Protein AF-A0A0S9P0X3-F1 (afdb_monomer_lite)

Structure (mmCIF, N/CA/C/O backbone):
data_AF-A0A0S9P0X3-F1
#
_entry.id   AF-A0A0S9P0X3-F1
#
loop_
_atom_site.group_PDB
_atom_site.id
_atom_site.type_symbol
_atom_site.label_atom_id
_atom_site.label_alt_id
_atom_site.label_comp_id
_atom_site.label_asym_id
_atom_site.label_entity_id
_atom_site.label_seq_id
_atom_site.pdbx_PDB_ins_code
_atom_site.Cartn_x
_atom_site.Cartn_y
_atom_site.Cartn_z
_atom_site.occupancy
_atom_site.B_iso_or_equiv
_atom_site.auth_seq_id
_atom_site.auth_comp_id
_atom_site.auth_asym_id
_atom_site.auth_atom_id
_atom_site.pdbx_PDB_model_num
ATOM 1 N N . MET A 1 1 ? 12.420 4.482 -17.759 1.00 27.73 1 MET A N 1
ATOM 2 C CA . MET A 1 1 ? 13.254 3.394 -17.208 1.00 27.73 1 MET A CA 1
ATOM 3 C C . MET A 1 1 ? 13.693 3.819 -15.823 1.00 27.73 1 MET A C 1
ATOM 5 O O . MET A 1 1 ? 14.216 4.924 -15.736 1.00 27.73 1 MET A O 1
ATOM 9 N N . PRO A 1 2 ? 13.460 3.032 -14.762 1.00 30.58 2 PRO A N 1
ATOM 10 C CA . PRO A 1 2 ? 14.015 3.372 -13.462 1.00 30.58 2 PRO A CA 1
ATOM 11 C C . PRO A 1 2 ? 15.541 3.268 -13.559 1.00 30.58 2 PRO A C 1
ATOM 13 O O . PRO A 1 2 ? 16.077 2.265 -14.031 1.00 30.58 2 PRO A O 1
ATOM 16 N N . VAL A 1 3 ? 16.227 4.354 -13.213 1.00 34.03 3 VAL A N 1
ATOM 17 C CA . VAL A 1 3 ? 17.690 4.429 -13.183 1.00 34.03 3 VAL A CA 1
ATOM 18 C C . VAL A 1 3 ? 18.168 3.658 -11.949 1.00 34.03 3 VAL A C 1
ATOM 20 O O . VAL A 1 3 ? 17.655 3.884 -10.855 1.00 34.03 3 VAL A O 1
ATOM 23 N N . ALA A 1 4 ? 19.112 2.729 -12.122 1.00 32.16 4 ALA A N 1
ATOM 24 C CA . ALA A 1 4 ? 19.699 1.971 -11.016 1.00 32.16 4 ALA A CA 1
ATOM 25 C C . ALA A 1 4 ? 20.437 2.909 -10.029 1.00 32.16 4 ALA A C 1
ATOM 27 O O . ALA A 1 4 ? 21.119 3.834 -10.482 1.00 32.16 4 ALA A O 1
ATOM 28 N N . PRO A 1 5 ? 20.320 2.711 -8.703 1.00 43.81 5 PRO A N 1
ATOM 29 C CA . PRO A 1 5 ? 20.945 3.594 -7.720 1.00 43.81 5 PRO A CA 1
ATOM 30 C C . PRO A 1 5 ? 22.445 3.302 -7.535 1.00 43.81 5 PRO A C 1
ATOM 32 O O . PRO A 1 5 ? 22.882 2.156 -7.605 1.00 43.81 5 PRO A O 1
ATOM 35 N N . ARG A 1 6 ? 23.211 4.377 -7.295 1.00 45.84 6 ARG A N 1
ATOM 36 C CA . ARG A 1 6 ? 24.623 4.381 -6.870 1.00 45.84 6 ARG A CA 1
ATOM 37 C C . ARG A 1 6 ? 24.786 3.690 -5.505 1.00 45.84 6 ARG A C 1
ATOM 39 O O . ARG A 1 6 ? 23.918 3.846 -4.653 1.00 45.84 6 ARG A O 1
ATOM 46 N N . ASP A 1 7 ? 25.918 3.013 -5.304 1.00 43.22 7 ASP A N 1
ATOM 47 C CA . ASP A 1 7 ? 26.329 2.241 -4.109 1.00 43.22 7 ASP A CA 1
ATOM 48 C C . ASP A 1 7 ? 26.587 3.058 -2.817 1.00 43.22 7 ASP A C 1
ATOM 50 O O . ASP A 1 7 ? 27.299 2.601 -1.924 1.00 43.22 7 ASP A O 1
ATOM 54 N N . ASP A 1 8 ? 26.001 4.245 -2.660 1.00 54.38 8 ASP A N 1
ATOM 55 C CA . ASP A 1 8 ? 26.167 5.050 -1.447 1.00 54.38 8 ASP A CA 1
ATOM 56 C C . ASP A 1 8 ? 24.889 4.978 -0.605 1.00 54.38 8 ASP A C 1
ATOM 58 O O . ASP A 1 8 ? 23.866 5.575 -0.937 1.00 54.38 8 ASP A O 1
ATOM 62 N N . PHE A 1 9 ? 24.946 4.216 0.490 1.00 63.28 9 PHE A N 1
ATOM 6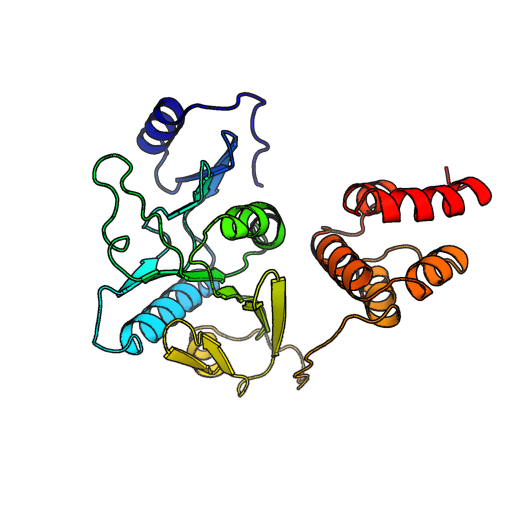3 C CA . PHE A 1 9 ? 23.939 4.254 1.548 1.00 63.28 9 PHE A CA 1
ATOM 64 C C . PHE A 1 9 ? 23.917 5.655 2.163 1.00 63.28 9 PHE A C 1
ATOM 66 O O . PHE A 1 9 ? 24.880 6.058 2.818 1.00 63.28 9 PHE A O 1
ATOM 73 N N . ILE A 1 10 ? 22.828 6.394 1.966 1.00 77.06 10 ILE A N 1
ATOM 74 C CA . ILE A 1 10 ? 22.734 7.773 2.445 1.00 77.06 10 ILE A CA 1
ATOM 75 C C . ILE A 1 10 ? 22.094 7.867 3.832 1.00 77.06 10 ILE A C 1
ATOM 77 O O . ILE A 1 10 ? 21.195 7.106 4.193 1.00 77.06 10 ILE A O 1
ATOM 81 N N . GLY A 1 11 ? 22.542 8.844 4.620 1.00 81.69 11 GLY A N 1
ATOM 82 C CA . GLY A 1 11 ? 21.919 9.185 5.901 1.00 81.69 11 GLY A CA 1
ATOM 83 C C . GLY A 1 11 ? 20.660 10.048 5.741 1.00 81.69 11 GLY A C 1
ATOM 84 O O . GLY A 1 11 ? 20.436 10.671 4.703 1.00 81.69 11 GLY A O 1
ATOM 85 N N . SER A 1 12 ? 19.860 10.158 6.807 1.00 81.31 12 SER A N 1
ATOM 86 C CA . SER A 1 12 ? 18.618 10.955 6.841 1.00 81.31 12 SER A CA 1
ATOM 87 C C . SER A 1 12 ? 18.788 12.405 6.367 1.00 81.31 12 SER A C 1
ATOM 89 O O . SER A 1 12 ? 17.960 12.900 5.605 1.00 81.31 12 SER A O 1
ATOM 91 N N . ASP A 1 13 ? 19.873 13.070 6.770 1.00 85.38 13 ASP A N 1
ATOM 92 C CA . ASP A 1 13 ? 20.142 14.472 6.417 1.00 85.38 13 ASP A CA 1
ATOM 93 C C . ASP A 1 13 ? 20.510 14.649 4.942 1.00 85.38 13 ASP A C 1
ATOM 95 O O . ASP A 1 13 ? 20.293 15.704 4.346 1.00 85.38 13 ASP A O 1
ATOM 99 N N . GLU A 1 14 ? 21.128 13.634 4.346 1.00 87.69 14 GLU A N 1
ATOM 100 C CA . GLU A 1 14 ? 21.422 13.625 2.918 1.00 87.69 14 GLU A CA 1
ATOM 101 C C . GLU A 1 14 ? 20.158 13.337 2.111 1.00 87.69 14 GLU A C 1
ATOM 103 O O . GLU A 1 14 ? 19.889 14.038 1.138 1.00 87.69 14 GLU A O 1
ATOM 108 N N . TYR A 1 15 ? 19.319 12.405 2.569 1.00 87.75 15 TYR A N 1
ATOM 109 C CA . TYR A 1 15 ? 18.014 12.155 1.960 1.00 87.75 15 TYR A CA 1
ATOM 110 C C . TYR A 1 15 ? 17.127 13.407 1.967 1.00 87.75 15 TYR A C 1
ATOM 112 O O . TYR A 1 15 ? 16.520 13.739 0.947 1.00 87.75 15 TYR A O 1
ATOM 120 N N . ALA A 1 16 ? 17.088 14.142 3.084 1.00 86.38 16 ALA A N 1
ATOM 121 C CA . ALA A 1 16 ? 16.352 15.400 3.184 1.00 86.38 16 ALA A CA 1
ATOM 122 C C . ALA A 1 16 ? 16.850 16.434 2.160 1.00 86.38 16 ALA A C 1
ATOM 124 O O . ALA A 1 16 ? 16.044 16.999 1.423 1.00 86.38 16 ALA A O 1
ATOM 125 N N . ARG A 1 17 ? 18.175 16.598 2.031 1.00 89.19 17 ARG A N 1
ATOM 126 C CA . ARG A 1 17 ? 18.784 17.480 1.021 1.00 89.19 17 ARG A CA 1
ATOM 127 C C . ARG A 1 17 ? 18.445 17.062 -0.409 1.00 89.19 17 ARG A C 1
ATOM 129 O O . ARG A 1 17 ? 18.181 17.919 -1.246 1.00 89.19 17 ARG A O 1
ATOM 136 N N . LEU A 1 18 ? 18.424 15.761 -0.701 1.00 90.50 18 LEU A N 1
ATOM 137 C CA . LEU A 1 18 ? 18.023 15.261 -2.019 1.00 90.50 18 LEU A CA 1
ATOM 138 C C . LEU A 1 18 ? 16.539 15.508 -2.307 1.00 90.50 18 LEU A C 1
ATOM 140 O O . LEU A 1 18 ? 16.200 15.793 -3.451 1.00 90.50 18 LEU A O 1
ATOM 144 N N . CYS A 1 19 ? 15.670 15.423 -1.296 1.00 87.44 19 CYS A N 1
ATOM 145 C CA . CYS A 1 19 ? 14.253 15.763 -1.437 1.00 87.44 19 CYS A CA 1
ATOM 146 C C . CYS A 1 19 ? 14.056 17.257 -1.730 1.00 87.44 19 CYS A C 1
ATOM 148 O O . CYS A 1 19 ? 13.247 17.603 -2.581 1.00 87.44 19 CYS A O 1
ATOM 150 N N . GLU A 1 20 ? 14.793 18.137 -1.046 1.00 87.62 20 GLU A N 1
ATOM 151 C CA . GLU A 1 20 ? 14.744 19.589 -1.285 1.00 87.62 20 GLU A CA 1
ATOM 152 C C . GLU A 1 20 ? 15.272 19.976 -2.673 1.00 87.62 20 GLU A C 1
ATOM 154 O O . GLU A 1 20 ? 14.805 20.947 -3.264 1.00 87.62 20 GLU A O 1
ATOM 159 N N . ALA A 1 21 ? 16.234 19.212 -3.193 1.00 90.69 21 ALA A N 1
ATOM 160 C CA . ALA A 1 21 ? 16.833 19.421 -4.507 1.00 90.69 21 ALA A CA 1
ATOM 161 C C . ALA A 1 21 ? 16.112 18.682 -5.651 1.00 90.69 21 ALA A C 1
ATOM 163 O O . ALA A 1 21 ? 16.585 18.741 -6.785 1.00 90.69 21 ALA A O 1
ATOM 164 N N . ALA A 1 22 ? 15.029 17.952 -5.367 1.00 87.50 22 ALA A N 1
ATOM 165 C CA . ALA A 1 22 ? 14.287 17.200 -6.373 1.00 87.50 22 ALA A CA 1
ATOM 166 C C . ALA A 1 22 ? 13.671 18.142 -7.418 1.00 87.50 22 ALA A C 1
ATOM 168 O O . ALA A 1 22 ? 13.139 19.202 -7.076 1.00 87.50 22 ALA A O 1
ATOM 169 N N . GLU A 1 23 ? 13.748 17.761 -8.693 1.00 87.81 23 GLU A N 1
ATOM 170 C CA . GLU A 1 23 ? 13.184 18.571 -9.772 1.00 87.81 23 GLU A CA 1
ATOM 171 C C . GLU A 1 23 ? 11.647 18.508 -9.779 1.00 87.81 23 GLU A C 1
ATOM 173 O O . GLU A 1 23 ? 11.020 17.637 -9.168 1.00 87.81 23 GLU A O 1
ATOM 178 N N . GLU A 1 24 ? 11.005 19.449 -10.475 1.00 81.19 24 GLU A N 1
ATOM 179 C CA . GLU A 1 24 ? 9.549 19.438 -10.612 1.00 81.19 24 GLU A CA 1
ATOM 180 C C . GLU A 1 24 ? 9.085 18.144 -11.296 1.00 81.19 24 GLU A C 1
ATOM 182 O O . GLU A 1 24 ? 9.546 17.783 -12.378 1.00 81.19 24 GLU A O 1
ATOM 187 N N . GLY A 1 25 ? 8.155 17.440 -10.650 1.00 80.25 25 GLY A N 1
ATOM 188 C CA . GLY A 1 25 ? 7.695 16.138 -11.121 1.00 80.25 25 GLY A CA 1
ATOM 189 C C . GLY A 1 25 ? 8.577 14.967 -10.687 1.00 80.25 25 GLY A C 1
ATOM 190 O O . GLY A 1 25 ? 8.285 13.844 -11.083 1.00 80.25 25 GLY A O 1
ATOM 191 N N . GLU A 1 26 ? 9.598 15.174 -9.854 1.00 84.56 26 GLU A N 1
ATOM 192 C CA . GLU A 1 26 ? 10.311 14.089 -9.181 1.00 84.56 26 GLU A CA 1
ATOM 193 C C . GLU A 1 26 ? 9.776 13.847 -7.768 1.00 84.56 26 GLU A C 1
ATOM 195 O O . GLU A 1 26 ? 9.370 14.755 -7.039 1.00 84.56 26 GLU A O 1
ATOM 200 N N . ARG A 1 27 ? 9.824 12.583 -7.354 1.00 86.06 27 ARG A N 1
ATOM 201 C CA . ARG A 1 27 ? 9.621 12.161 -5.974 1.00 86.06 27 ARG A CA 1
ATOM 202 C C . ARG A 1 27 ? 10.645 11.099 -5.621 1.00 86.06 27 ARG A C 1
ATOM 204 O O . ARG A 1 27 ? 10.978 10.241 -6.434 1.00 86.06 27 ARG A O 1
ATOM 211 N N . LEU A 1 28 ? 11.174 11.192 -4.409 1.00 90.25 28 LEU A N 1
ATOM 212 C CA . LEU A 1 28 ? 12.200 10.290 -3.912 1.00 90.25 28 LEU A CA 1
ATOM 213 C C . LEU A 1 28 ? 11.597 9.432 -2.809 1.00 90.25 28 LEU A C 1
ATOM 215 O O . LEU A 1 28 ? 10.975 9.963 -1.895 1.00 90.25 28 LEU A O 1
ATOM 219 N N . GLU A 1 29 ? 11.799 8.127 -2.899 1.00 91.06 29 GLU A N 1
ATOM 220 C CA . GLU A 1 29 ? 11.637 7.197 -1.784 1.00 91.06 29 GLU A CA 1
ATOM 221 C C . GLU A 1 29 ? 13.013 6.735 -1.308 1.00 91.06 29 GLU A C 1
ATOM 223 O O . GLU A 1 29 ? 14.004 6.846 -2.032 1.00 91.06 29 GLU A O 1
ATOM 228 N N . ASP A 1 30 ? 13.080 6.219 -0.087 1.00 90.25 30 ASP A N 1
ATOM 229 C CA . ASP A 1 30 ? 14.306 5.712 0.521 1.00 90.25 30 ASP A CA 1
ATOM 230 C C . ASP A 1 30 ? 14.029 4.369 1.187 1.00 90.25 30 ASP A C 1
ATOM 232 O O . ASP A 1 30 ? 13.161 4.260 2.051 1.00 90.25 30 ASP A O 1
ATOM 236 N N . ILE A 1 31 ? 14.771 3.339 0.792 1.00 85.88 31 ILE A N 1
ATOM 237 C CA . ILE A 1 31 ? 14.748 2.045 1.465 1.00 85.88 31 ILE A CA 1
ATOM 238 C C . ILE A 1 31 ? 16.120 1.792 2.052 1.00 85.88 31 ILE A C 1
ATOM 240 O O . ILE A 1 31 ? 17.044 1.403 1.338 1.00 85.88 31 ILE A O 1
ATOM 244 N N . ASP A 1 32 ? 16.203 1.963 3.368 1.00 83.00 32 ASP A N 1
ATOM 245 C CA . ASP A 1 32 ? 17.390 1.699 4.177 1.00 83.00 32 ASP A CA 1
ATOM 246 C C . ASP A 1 32 ? 18.657 2.349 3.619 1.00 83.00 32 ASP A C 1
ATOM 248 O O . ASP A 1 32 ? 19.697 1.708 3.556 1.00 83.00 32 ASP A O 1
ATOM 252 N N . GLY A 1 33 ? 18.570 3.613 3.201 1.00 82.50 33 GLY A N 1
ATOM 253 C CA . GLY A 1 33 ? 19.679 4.392 2.654 1.00 82.50 33 GLY A CA 1
ATOM 254 C C . GLY A 1 33 ? 19.808 4.309 1.134 1.00 82.50 33 GLY A C 1
ATOM 255 O O . GLY A 1 33 ? 20.663 4.989 0.569 1.00 82.50 33 GLY A O 1
ATOM 256 N N . GLN A 1 34 ? 18.977 3.519 0.448 1.00 84.25 34 GLN A N 1
ATOM 257 C CA . GLN A 1 34 ? 18.942 3.484 -1.010 1.00 84.25 34 GLN A CA 1
ATOM 258 C C . GLN A 1 34 ? 17.800 4.344 -1.554 1.00 84.25 34 GLN A C 1
ATOM 260 O O . GLN A 1 34 ? 16.624 3.997 -1.425 1.00 84.25 34 GLN A O 1
ATOM 265 N N . VAL A 1 35 ? 18.162 5.426 -2.245 1.00 88.00 35 VAL A N 1
ATOM 266 C CA . VAL A 1 35 ? 17.196 6.339 -2.866 1.00 88.00 35 VAL A CA 1
ATOM 267 C C . VAL A 1 35 ? 16.651 5.783 -4.168 1.00 88.00 35 VAL A C 1
ATOM 269 O O . VAL A 1 35 ? 17.402 5.417 -5.074 1.00 88.00 35 VAL A O 1
ATOM 272 N N . ILE A 1 36 ? 15.332 5.821 -4.294 1.00 84.38 36 ILE A N 1
ATOM 273 C CA . ILE A 1 36 ? 14.601 5.476 -5.504 1.00 84.38 36 ILE A CA 1
ATOM 274 C C . ILE A 1 36 ? 13.938 6.743 -6.024 1.00 84.38 36 ILE A C 1
ATOM 276 O O . ILE A 1 36 ? 13.092 7.340 -5.364 1.00 84.38 36 ILE A O 1
ATOM 280 N N . ARG A 1 37 ? 14.345 7.164 -7.223 1.00 84.81 37 ARG A N 1
ATOM 281 C CA . ARG A 1 37 ? 13.747 8.305 -7.921 1.00 84.81 37 ARG A CA 1
ATOM 282 C C . ARG A 1 37 ? 12.568 7.835 -8.753 1.00 84.81 37 ARG A C 1
ATOM 284 O O . ARG A 1 37 ? 12.697 6.921 -9.568 1.00 84.81 37 ARG A O 1
ATOM 291 N N . MET A 1 38 ? 11.436 8.486 -8.554 1.00 77.81 38 MET A N 1
ATOM 292 C CA . MET A 1 38 ? 10.182 8.220 -9.236 1.00 77.81 38 MET A CA 1
ATOM 293 C C . MET A 1 38 ? 9.707 9.501 -9.913 1.00 77.81 38 MET A C 1
ATOM 295 O O . MET A 1 38 ? 9.877 10.597 -9.380 1.00 77.81 38 MET A O 1
ATOM 299 N N . MET A 1 39 ? 9.089 9.356 -11.081 1.00 73.69 39 MET A N 1
ATOM 300 C CA . MET A 1 39 ? 8.398 10.468 -11.724 1.00 73.69 39 MET A CA 1
ATOM 301 C C . MET A 1 39 ? 6.969 10.540 -11.192 1.00 73.69 39 MET A C 1
ATOM 303 O O . MET A 1 39 ? 6.260 9.534 -11.142 1.00 73.69 39 MET A O 1
ATOM 307 N N . VAL A 1 40 ? 6.545 11.738 -10.818 1.00 69.44 40 VAL A N 1
ATOM 308 C CA . VAL A 1 40 ? 5.162 12.080 -10.504 1.00 69.44 40 VAL A CA 1
ATOM 309 C C . VAL A 1 40 ? 4.388 12.193 -11.818 1.00 69.44 40 VAL A C 1
ATOM 311 O O . VAL A 1 40 ? 4.916 12.664 -12.824 1.00 69.44 40 VAL A O 1
ATOM 314 N N . GLY A 1 41 ? 3.125 11.772 -11.820 1.00 60.31 41 GLY A N 1
ATOM 315 C CA . GLY A 1 41 ? 2.291 11.784 -13.022 1.00 60.31 41 GLY A CA 1
ATOM 316 C C . GLY A 1 41 ? 2.069 10.383 -13.579 1.00 60.31 41 GLY A C 1
ATOM 317 O O . GLY A 1 41 ? 2.414 10.099 -14.725 1.00 60.31 41 GLY A O 1
ATOM 318 N N . GLY A 1 42 ? 1.472 9.515 -12.756 1.00 65.94 42 GLY A N 1
ATOM 319 C CA . GLY A 1 42 ? 1.006 8.200 -13.182 1.00 65.94 42 GLY A CA 1
ATOM 320 C C . GLY A 1 42 ? -0.042 8.286 -14.299 1.00 65.94 42 GLY A C 1
ATOM 321 O O . GLY A 1 42 ? -0.448 9.363 -14.747 1.00 65.94 42 GLY A O 1
ATOM 322 N N . SER A 1 43 ? -0.511 7.131 -14.767 1.00 70.31 43 SER A N 1
ATOM 323 C CA . SER A 1 43 ? -1.551 7.097 -15.798 1.00 70.31 43 SER A CA 1
ATOM 324 C C . SER A 1 43 ? -2.840 7.796 -15.317 1.00 70.31 43 SER A C 1
ATOM 326 O O . SER A 1 43 ? -3.096 7.942 -14.119 1.00 70.31 43 SER A O 1
ATOM 328 N N . THR A 1 44 ? -3.718 8.191 -16.244 1.00 70.25 44 THR A N 1
ATOM 329 C CA . THR A 1 44 ? -5.056 8.686 -15.876 1.00 70.25 44 THR A CA 1
ATOM 330 C C . THR A 1 44 ? -5.835 7.660 -15.049 1.00 70.25 44 THR A C 1
ATOM 332 O O . THR A 1 44 ? -6.568 8.049 -14.142 1.00 70.25 44 THR A O 1
ATOM 335 N N . ALA A 1 45 ? -5.658 6.364 -15.332 1.00 74.31 45 ALA A N 1
ATOM 336 C CA . ALA A 1 45 ? -6.311 5.297 -14.587 1.00 74.31 45 ALA A CA 1
ATOM 337 C C . ALA A 1 45 ? -5.783 5.203 -13.149 1.00 74.31 45 ALA A C 1
ATOM 339 O O . ALA A 1 45 ? -6.580 5.111 -12.218 1.00 74.31 45 ALA A O 1
ATOM 340 N N . HIS A 1 46 ? -4.464 5.330 -12.970 1.00 83.88 46 HIS A N 1
ATOM 341 C CA . HIS A 1 46 ? -3.806 5.386 -11.664 1.00 83.88 46 HIS A CA 1
ATOM 342 C C . HIS A 1 46 ? -4.395 6.504 -10.806 1.00 83.88 46 HIS A C 1
ATOM 344 O O . HIS A 1 46 ? -4.978 6.246 -9.760 1.00 83.88 46 HIS A O 1
ATOM 350 N N . HIS A 1 47 ? -4.357 7.745 -11.302 1.00 80.88 47 HIS A N 1
ATOM 351 C CA . HIS A 1 47 ? -4.882 8.894 -10.560 1.00 80.88 47 HIS A CA 1
ATOM 352 C C . HIS A 1 47 ? -6.379 8.769 -10.246 1.00 80.88 47 HIS A C 1
ATOM 354 O O . HIS A 1 47 ? -6.828 9.153 -9.164 1.00 80.88 47 HIS A O 1
ATOM 360 N N . ALA A 1 48 ? -7.173 8.257 -11.190 1.00 82.12 48 ALA A N 1
ATOM 361 C CA . ALA A 1 48 ? -8.606 8.086 -10.994 1.00 82.12 48 ALA A CA 1
ATOM 362 C C . ALA A 1 48 ? -8.917 7.039 -9.915 1.00 82.12 48 ALA A C 1
ATOM 364 O O . ALA A 1 48 ? -9.775 7.302 -9.068 1.00 82.12 48 ALA A O 1
ATOM 365 N N . LEU A 1 49 ? -8.208 5.904 -9.917 1.00 90.06 49 LEU A N 1
ATOM 366 C CA . LEU A 1 49 ? -8.337 4.856 -8.904 1.00 90.06 49 LEU A CA 1
ATOM 367 C C . LEU A 1 49 ? -7.857 5.331 -7.533 1.00 90.06 49 LEU A C 1
ATOM 369 O O . LEU A 1 49 ? -8.637 5.256 -6.587 1.00 90.06 49 LEU A O 1
ATOM 373 N N . THR A 1 50 ? -6.645 5.880 -7.427 1.00 93.06 50 THR A N 1
ATOM 374 C CA . THR A 1 50 ? -6.077 6.380 -6.162 1.00 93.06 50 THR A CA 1
ATOM 375 C C . THR A 1 50 ? -7.007 7.393 -5.502 1.00 93.06 50 THR A C 1
ATOM 377 O O . THR A 1 50 ? -7.407 7.226 -4.350 1.00 93.06 50 THR A O 1
ATOM 380 N N . ARG A 1 51 ? -7.473 8.394 -6.264 1.00 90.50 51 ARG A N 1
ATOM 381 C CA . ARG A 1 51 ? -8.440 9.387 -5.770 1.00 90.50 51 ARG A CA 1
ATOM 382 C C . ARG A 1 51 ? -9.750 8.742 -5.320 1.00 90.50 51 ARG A C 1
ATOM 384 O O . ARG A 1 51 ? -10.339 9.160 -4.327 1.00 90.50 51 ARG A O 1
ATOM 391 N N . ARG A 1 52 ? -10.262 7.775 -6.084 1.00 94.56 52 ARG A N 1
ATOM 392 C CA . ARG A 1 52 ? -11.538 7.129 -5.767 1.00 94.56 52 ARG A CA 1
ATOM 393 C C . ARG A 1 52 ? -11.432 6.274 -4.507 1.00 94.56 52 ARG A C 1
ATOM 395 O O . ARG A 1 52 ? -12.359 6.313 -3.703 1.00 94.56 52 ARG A O 1
ATOM 402 N N . LEU A 1 53 ? -10.332 5.546 -4.338 1.00 96.50 53 LEU A N 1
ATOM 403 C CA . LEU A 1 53 ? -10.037 4.752 -3.148 1.00 96.50 53 LEU A CA 1
ATOM 404 C C . LEU A 1 53 ? -9.931 5.641 -1.908 1.00 96.50 53 LEU A C 1
ATOM 406 O O . LEU A 1 53 ? -10.646 5.387 -0.944 1.00 96.50 53 LEU A O 1
ATOM 410 N N . ASP A 1 54 ? -9.126 6.708 -1.963 1.00 95.75 54 ASP A N 1
ATOM 411 C CA . ASP A 1 54 ? -8.982 7.665 -0.857 1.00 95.75 54 ASP A CA 1
ATOM 412 C C . ASP A 1 54 ? -10.336 8.244 -0.433 1.00 95.75 54 ASP A C 1
ATOM 414 O O . ASP A 1 54 ? -10.720 8.121 0.725 1.00 95.75 54 ASP A O 1
ATOM 418 N N . ASN A 1 55 ? -11.120 8.765 -1.384 1.00 94.50 55 ASN A N 1
ATOM 419 C CA . ASN A 1 55 ? -12.435 9.335 -1.084 1.00 94.50 55 ASN A CA 1
ATOM 420 C C . ASN A 1 55 ? -13.381 8.312 -0.435 1.00 94.50 55 ASN A C 1
ATOM 422 O O . ASN A 1 55 ? -14.020 8.612 0.567 1.00 94.50 55 ASN A O 1
ATOM 426 N N . LEU A 1 56 ? -13.477 7.098 -0.992 1.00 95.88 56 LEU A N 1
ATOM 427 C CA . LEU A 1 56 ? -14.360 6.062 -0.447 1.00 95.88 56 LEU A CA 1
ATOM 428 C C . LEU A 1 56 ? -13.942 5.626 0.958 1.00 95.88 56 LEU A C 1
ATOM 430 O O . LEU A 1 56 ? -14.807 5.328 1.780 1.00 95.88 56 LEU A O 1
ATOM 434 N N . ILE A 1 57 ? -12.637 5.561 1.222 1.00 95.38 57 ILE A N 1
ATOM 435 C CA . ILE A 1 57 ? -12.105 5.244 2.545 1.00 95.38 57 ILE A CA 1
ATOM 436 C C . ILE A 1 57 ? -12.423 6.391 3.502 1.00 95.38 57 ILE A C 1
ATOM 438 O O . ILE A 1 57 ? -13.062 6.144 4.522 1.00 95.38 57 ILE A O 1
ATOM 442 N N . ALA A 1 58 ? -12.058 7.627 3.155 1.00 92.38 58 ALA A N 1
ATOM 443 C CA . ALA A 1 58 ? -12.304 8.819 3.961 1.00 92.38 58 ALA A CA 1
ATOM 444 C C . ALA A 1 58 ? -13.786 8.966 4.344 1.00 92.38 58 ALA A C 1
ATOM 446 O O . ALA A 1 58 ? -14.097 9.173 5.515 1.00 92.38 58 ALA A O 1
ATOM 447 N N . ASP A 1 59 ? -14.698 8.763 3.387 1.00 92.69 59 ASP A N 1
ATOM 448 C CA . ASP A 1 59 ? -16.150 8.845 3.595 1.00 92.69 59 ASP A CA 1
ATOM 449 C C . ASP A 1 59 ? -16.691 7.759 4.546 1.00 92.69 59 ASP A C 1
ATOM 451 O O . ASP A 1 59 ? -17.750 7.930 5.153 1.00 92.69 59 ASP A O 1
ATOM 455 N N . ARG A 1 60 ? -16.003 6.613 4.654 1.00 93.56 60 ARG A N 1
ATOM 456 C CA . ARG A 1 60 ? -16.450 5.436 5.425 1.00 93.56 60 ARG A CA 1
ATOM 457 C C . ARG A 1 60 ? -15.731 5.269 6.754 1.00 93.56 60 ARG A C 1
ATOM 459 O O . ARG A 1 60 ? -16.161 4.441 7.559 1.00 93.56 60 ARG A O 1
ATOM 466 N N . LEU A 1 61 ? -14.658 6.019 6.999 1.00 90.00 61 LEU A N 1
ATOM 467 C CA . LEU A 1 61 ? -13.985 6.010 8.289 1.00 90.00 61 LEU A CA 1
ATOM 468 C C . LEU A 1 61 ? -14.978 6.438 9.372 1.00 90.00 61 LEU A C 1
ATOM 470 O O . LEU A 1 61 ? -15.488 7.557 9.381 1.00 90.00 61 LEU A O 1
ATOM 474 N N . ALA A 1 62 ? -15.283 5.504 10.276 1.00 72.62 62 ALA A N 1
ATOM 475 C CA . ALA A 1 62 ? -16.261 5.746 11.324 1.00 72.62 62 ALA A CA 1
ATOM 476 C C . ALA A 1 62 ? -15.848 6.957 12.184 1.00 72.62 62 ALA A C 1
ATOM 478 O O . ALA A 1 62 ? -14.673 7.068 12.551 1.00 72.62 62 ALA A O 1
ATOM 479 N N . PRO A 1 63 ? -16.797 7.828 12.567 1.00 61.47 63 PRO A N 1
ATOM 480 C CA . PRO A 1 63 ? -16.517 8.913 13.495 1.00 61.47 63 PRO A CA 1
ATOM 481 C C . PRO A 1 63 ? -16.155 8.334 14.872 1.00 61.47 63 PRO A C 1
ATOM 483 O O . PRO A 1 63 ? -16.996 7.736 15.541 1.00 61.47 63 PRO A O 1
ATOM 486 N N . GLY A 1 64 ? -14.898 8.497 15.295 1.00 58.12 64 GLY A N 1
ATOM 487 C CA . GLY A 1 64 ? -14.428 8.076 16.619 1.00 58.12 64 GLY A CA 1
ATOM 488 C C . GLY A 1 64 ? -12.954 7.661 16.650 1.00 58.12 64 GLY A C 1
ATOM 489 O O . GLY A 1 64 ? -12.598 6.587 16.170 1.00 58.12 64 GLY A O 1
ATOM 490 N N . GLY A 1 65 ? -12.123 8.496 17.284 1.00 64.88 65 GLY A N 1
ATOM 491 C CA . GLY A 1 65 ? -10.666 8.340 17.384 1.00 64.88 65 GLY A CA 1
ATOM 492 C C . GLY A 1 65 ? -9.914 8.998 16.216 1.00 64.88 65 GLY A C 1
ATOM 493 O O . GLY A 1 65 ? -10.490 9.145 15.138 1.00 64.88 65 GLY A O 1
ATOM 494 N N . PRO A 1 66 ? -8.652 9.427 16.408 1.00 75.56 66 PRO A N 1
ATOM 495 C CA . PRO A 1 66 ? -7.856 10.007 15.330 1.00 75.56 66 PRO A CA 1
ATOM 496 C C . PRO A 1 66 ? -7.609 8.938 14.262 1.00 75.56 66 PRO A C 1
ATOM 498 O O . PRO A 1 66 ? -6.929 7.940 14.496 1.00 75.56 66 PRO A O 1
ATOM 501 N N . ARG A 1 67 ? -8.220 9.124 13.095 1.00 86.25 67 ARG A N 1
ATOM 502 C CA . ARG A 1 67 ? -7.990 8.331 11.890 1.00 86.25 67 ARG A CA 1
ATOM 503 C C . ARG A 1 67 ? -7.961 9.288 10.718 1.00 86.25 67 ARG A C 1
ATOM 505 O O . ARG A 1 67 ? -8.844 10.138 10.614 1.00 86.25 67 ARG A O 1
ATOM 512 N N . ALA A 1 68 ? -6.981 9.136 9.846 1.00 88.12 68 ALA A N 1
ATOM 513 C CA . ALA A 1 68 ? -6.914 9.914 8.622 1.00 88.12 68 ALA A CA 1
ATOM 514 C C . ALA A 1 68 ? -6.441 9.021 7.484 1.00 88.12 68 ALA A C 1
ATOM 516 O O . ALA A 1 68 ? -5.521 8.216 7.661 1.00 88.12 68 ALA A O 1
ATOM 517 N N . SER A 1 69 ? -7.086 9.167 6.328 1.00 90.75 69 SER A N 1
ATOM 518 C CA . SER A 1 69 ? -6.509 8.708 5.078 1.00 90.75 69 SER A CA 1
ATOM 519 C C . SER A 1 69 ? -5.554 9.771 4.550 1.00 90.75 69 SER A C 1
ATOM 521 O O . SER A 1 69 ? -5.760 10.978 4.699 1.00 90.75 69 SER A O 1
ATOM 523 N N . PHE A 1 70 ? -4.485 9.293 3.945 1.00 91.12 70 PHE A N 1
ATOM 524 C CA . PHE A 1 70 ? -3.479 10.090 3.288 1.00 91.12 70 PHE A CA 1
ATOM 525 C C . PHE A 1 70 ? -3.255 9.534 1.889 1.00 91.12 70 PHE A C 1
ATOM 527 O O . PHE A 1 70 ? -3.465 8.349 1.627 1.00 91.12 70 PHE A O 1
ATOM 534 N N . ARG A 1 71 ? -2.800 10.415 1.008 1.00 90.00 71 ARG A N 1
ATOM 535 C CA . ARG A 1 71 ? -2.476 10.121 -0.386 1.00 90.00 71 ARG A CA 1
ATOM 536 C C . ARG A 1 71 ? -0.988 10.259 -0.650 1.00 90.00 71 ARG A C 1
ATOM 538 O O . ARG A 1 71 ? -0.248 10.698 0.232 1.00 90.00 71 ARG A O 1
ATOM 545 N N . GLU A 1 72 ? -0.593 10.009 -1.893 1.00 80.50 72 GLU A N 1
ATOM 546 C CA . GLU A 1 72 ? 0.775 10.028 -2.418 1.00 80.50 72 GLU A CA 1
ATOM 547 C C . GLU A 1 72 ? 1.563 11.332 -2.165 1.00 80.50 72 GLU A C 1
ATOM 549 O O . GLU A 1 72 ? 2.741 11.426 -2.494 1.00 80.50 72 GLU A O 1
ATOM 554 N N . THR A 1 73 ? 0.949 12.367 -1.585 1.00 84.94 73 THR A N 1
ATOM 555 C CA . THR A 1 73 ? 1.609 13.597 -1.123 1.00 84.94 73 THR A CA 1
ATOM 556 C C . THR A 1 73 ? 2.161 13.529 0.299 1.00 84.94 73 THR A C 1
ATOM 558 O O . THR A 1 73 ? 2.992 14.363 0.648 1.00 84.94 73 THR A O 1
ATOM 561 N N . MET A 1 74 ? 1.698 12.591 1.125 1.00 91.56 74 MET A N 1
ATOM 562 C CA . MET A 1 74 ? 2.161 12.424 2.501 1.00 91.56 74 MET A CA 1
ATOM 563 C C . MET A 1 74 ? 3.198 11.309 2.576 1.00 91.56 74 MET A C 1
ATOM 565 O O . MET A 1 74 ? 3.016 10.240 1.997 1.00 91.56 74 MET A O 1
ATOM 569 N N . ARG A 1 75 ? 4.279 11.555 3.315 1.00 92.69 75 ARG A N 1
ATOM 570 C CA . ARG A 1 75 ? 5.342 10.573 3.507 1.00 92.69 75 ARG A CA 1
ATOM 571 C C . ARG A 1 75 ? 4.987 9.618 4.643 1.00 92.69 75 ARG A C 1
ATOM 573 O O . ARG A 1 75 ? 4.644 10.067 5.735 1.00 92.69 75 ARG A O 1
ATOM 580 N N . LEU A 1 76 ? 5.126 8.320 4.398 1.00 93.88 76 LEU A N 1
ATOM 581 C CA . LEU A 1 76 ? 5.042 7.265 5.407 1.00 93.88 76 LEU A CA 1
ATOM 582 C C . LEU A 1 76 ? 6.452 6.770 5.728 1.00 93.88 76 LEU A C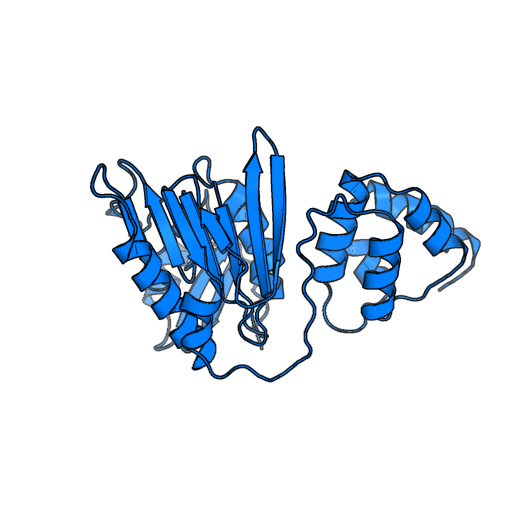 1
ATOM 584 O O . LEU A 1 76 ? 7.222 6.465 4.819 1.00 93.88 76 LEU A O 1
ATOM 588 N N . GLN A 1 77 ? 6.792 6.652 7.007 1.00 92.69 77 GLN A N 1
ATOM 589 C CA . GLN A 1 77 ? 8.062 6.086 7.447 1.00 92.69 77 GLN A CA 1
ATOM 590 C C . GLN A 1 77 ? 7.842 4.746 8.161 1.00 92.69 77 GLN A C 1
ATOM 592 O O . GLN A 1 77 ? 7.191 4.685 9.202 1.00 92.69 77 GLN A O 1
ATOM 597 N N . ALA A 1 78 ? 8.437 3.681 7.619 1.00 90.38 78 ALA A N 1
ATOM 598 C CA . ALA A 1 78 ? 8.443 2.335 8.187 1.00 90.38 78 ALA A CA 1
ATOM 599 C C . ALA A 1 78 ? 9.873 1.956 8.596 1.00 90.38 78 ALA A C 1
ATOM 601 O O . ALA A 1 78 ? 10.710 1.602 7.763 1.00 90.38 78 ALA A O 1
ATOM 602 N N . GLY A 1 79 ? 10.172 2.070 9.893 1.00 86.94 79 GLY A N 1
ATOM 603 C CA . GLY A 1 79 ? 11.541 1.951 10.395 1.00 86.94 79 GLY A CA 1
ATOM 604 C C . GLY A 1 79 ? 12.429 3.068 9.839 1.00 86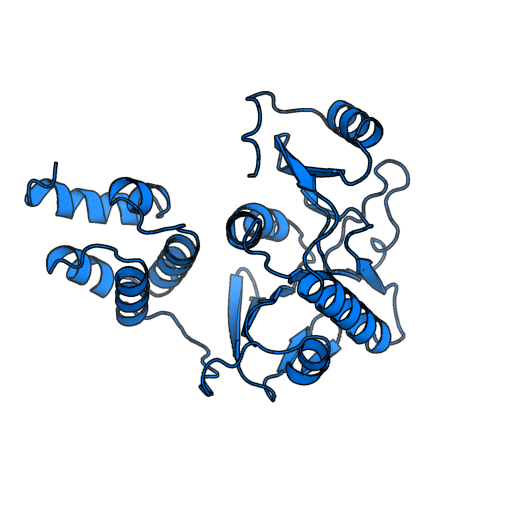.94 79 GLY A C 1
ATOM 605 O O . GLY A 1 79 ? 12.162 4.251 10.059 1.00 86.94 79 GLY A O 1
ATOM 606 N N . THR A 1 80 ? 13.486 2.690 9.123 1.00 85.75 80 THR A N 1
ATOM 607 C CA . THR A 1 80 ? 14.401 3.603 8.417 1.00 85.75 80 THR A CA 1
ATOM 608 C C . THR A 1 80 ? 13.940 3.958 7.008 1.00 85.75 80 THR A C 1
ATOM 610 O O . THR A 1 80 ? 14.413 4.948 6.456 1.00 85.75 80 THR A O 1
ATOM 613 N N . ALA A 1 81 ? 13.014 3.188 6.437 1.00 90.38 81 ALA A N 1
ATOM 614 C CA . ALA A 1 81 ? 12.540 3.383 5.078 1.00 90.38 81 ALA A CA 1
ATOM 615 C C . ALA A 1 81 ? 11.397 4.408 5.010 1.00 90.38 81 ALA A C 1
ATOM 617 O O . ALA A 1 81 ? 10.600 4.544 5.942 1.00 90.38 81 ALA A O 1
ATOM 618 N N . ARG A 1 82 ? 11.324 5.143 3.901 1.00 92.69 82 ARG A N 1
ATOM 619 C CA . ARG A 1 82 ? 10.429 6.277 3.674 1.00 92.69 82 ARG A CA 1
ATOM 620 C C . ARG A 1 82 ? 9.778 6.156 2.304 1.00 92.69 82 ARG A C 1
ATOM 622 O O . ARG A 1 82 ? 10.467 6.103 1.288 1.00 92.69 82 ARG A O 1
ATOM 629 N N . PHE A 1 83 ? 8.456 6.184 2.301 1.00 93.00 83 PHE A N 1
ATOM 630 C CA . PHE A 1 83 ? 7.620 5.884 1.148 1.00 93.00 83 PHE A CA 1
ATOM 631 C C . PHE A 1 83 ? 6.599 6.986 0.901 1.00 93.00 83 PHE A C 1
ATOM 633 O O . PHE A 1 83 ? 6.256 7.750 1.808 1.00 93.00 83 PHE A O 1
ATOM 640 N N . TYR A 1 84 ? 6.061 7.001 -0.311 1.00 92.81 84 TYR A N 1
ATOM 641 C CA . TYR A 1 84 ? 4.850 7.727 -0.663 1.00 92.81 84 TYR A CA 1
ATOM 642 C C . TYR A 1 84 ? 3.837 6.726 -1.222 1.00 92.81 84 TYR A C 1
ATOM 644 O O . TYR A 1 84 ? 3.730 6.588 -2.442 1.00 92.81 84 TYR A O 1
ATOM 652 N N . PRO A 1 85 ? 3.122 6.001 -0.342 1.00 94.00 85 PRO A N 1
ATOM 653 C CA . PRO A 1 85 ? 2.091 5.076 -0.785 1.00 94.00 85 PRO A CA 1
ATOM 654 C C . PRO A 1 85 ? 0.977 5.827 -1.512 1.00 94.00 85 PRO A C 1
ATOM 656 O O . PRO A 1 85 ? 0.680 6.974 -1.162 1.00 94.00 85 PRO A O 1
ATOM 659 N N . ASP A 1 86 ? 0.317 5.170 -2.464 1.00 94.44 86 ASP A N 1
ATOM 660 C CA . ASP A 1 86 ? -0.807 5.785 -3.179 1.00 94.44 86 ASP A CA 1
ATOM 661 C C . ASP A 1 86 ? -1.947 6.184 -2.237 1.00 94.44 86 ASP A C 1
ATOM 663 O O . ASP A 1 86 ? -2.437 7.314 -2.282 1.00 94.44 86 ASP A O 1
ATOM 667 N N . VAL A 1 87 ? -2.354 5.274 -1.349 1.00 96.56 87 VAL A N 1
ATOM 668 C CA . VAL A 1 87 ? -3.272 5.575 -0.246 1.00 96.56 87 VAL A CA 1
ATOM 669 C C . VAL A 1 87 ? -2.806 4.846 1.004 1.00 96.56 87 VAL A C 1
ATOM 671 O O . VAL A 1 87 ? -2.503 3.656 0.962 1.00 96.56 87 VAL A O 1
ATOM 674 N N . PHE A 1 88 ? -2.811 5.512 2.152 1.00 96.75 88 PHE A N 1
ATOM 675 C CA . PHE A 1 88 ? -2.661 4.824 3.430 1.00 96.75 88 PHE A CA 1
ATOM 676 C C . PHE A 1 88 ? -3.557 5.429 4.503 1.00 96.75 88 PHE A C 1
ATOM 678 O O . PHE A 1 88 ? -3.982 6.577 4.411 1.00 96.75 88 PHE A O 1
ATOM 685 N N . VAL A 1 89 ? -3.868 4.637 5.525 1.00 95.56 89 VAL A N 1
ATOM 686 C CA . VAL A 1 89 ? -4.672 5.058 6.671 1.00 95.56 89 VAL A CA 1
ATOM 687 C C . VAL A 1 89 ? -3.853 4.894 7.934 1.00 95.56 89 VAL A C 1
ATOM 689 O O . VAL A 1 89 ? -3.427 3.784 8.257 1.00 95.56 89 VAL A O 1
ATOM 692 N N . ALA A 1 90 ? -3.693 5.990 8.665 1.00 93.69 90 ALA A N 1
ATOM 693 C CA . ALA A 1 90 ? -3.135 5.984 10.008 1.00 93.69 90 ALA A CA 1
ATOM 694 C C . ALA A 1 90 ? -4.263 6.021 11.044 1.00 93.69 90 ALA A C 1
ATOM 696 O O . ALA A 1 90 ? -5.317 6.625 10.815 1.00 93.69 90 ALA A O 1
ATOM 697 N N . CYS A 1 91 ? -4.041 5.378 12.187 1.00 90.31 91 CYS A N 1
ATOM 698 C CA . CYS A 1 91 ? -4.980 5.342 13.306 1.00 90.31 91 CYS A CA 1
ATOM 699 C C . CYS A 1 91 ? -4.244 5.623 14.623 1.00 90.31 91 CYS A C 1
ATOM 701 O O . CYS A 1 91 ? -3.134 5.143 14.825 1.00 90.31 91 CYS A O 1
ATOM 703 N N . GLY A 1 92 ? -4.896 6.312 15.560 1.00 84.31 92 GLY A N 1
ATOM 704 C CA . GLY A 1 92 ? -4.334 6.604 16.882 1.00 84.31 92 GLY A CA 1
ATOM 705 C C . GLY A 1 92 ? -3.512 7.896 16.928 1.00 84.31 92 GLY A C 1
ATOM 706 O O . GLY A 1 92 ? -3.633 8.765 16.067 1.00 84.31 92 GLY A O 1
ATOM 707 N N . ASP A 1 93 ? -2.685 8.035 17.962 1.00 71.81 93 ASP A N 1
ATOM 708 C CA . ASP A 1 93 ? -1.936 9.272 18.248 1.00 71.81 93 ASP A CA 1
ATOM 709 C C . ASP A 1 93 ? -0.835 9.580 17.214 1.00 71.81 93 ASP A C 1
ATOM 711 O O . ASP A 1 93 ? -0.267 10.666 17.200 1.00 71.81 93 ASP A O 1
ATOM 715 N N . THR A 1 94 ? -0.544 8.630 16.328 1.00 71.81 94 THR A N 1
ATOM 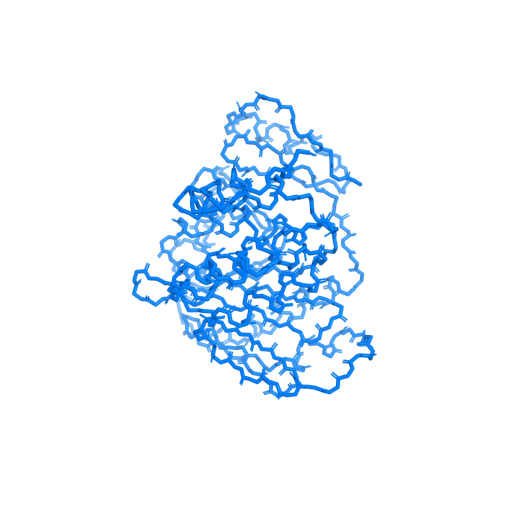716 C CA . THR A 1 94 ? 0.481 8.694 15.278 1.00 71.81 94 THR A CA 1
ATOM 717 C C . THR A 1 94 ? -0.057 9.174 13.930 1.00 71.81 94 THR A C 1
ATOM 719 O O . THR A 1 94 ? 0.661 9.111 12.935 1.00 71.81 94 THR A O 1
ATOM 722 N N . VAL A 1 95 ? -1.313 9.635 13.878 1.00 81.50 95 VAL A N 1
ATOM 723 C CA . VAL A 1 95 ? -1.910 10.256 12.684 1.00 81.50 95 VAL A CA 1
ATOM 724 C C . VAL A 1 95 ? -1.231 11.578 12.336 1.00 81.50 95 VAL A C 1
ATOM 726 O O . VAL A 1 95 ? -1.082 11.895 11.158 1.00 81.50 95 VAL A O 1
ATOM 729 N N . GLU A 1 96 ? -0.817 12.349 13.341 1.00 83.38 96 GLU A N 1
ATOM 730 C CA . GLU A 1 96 ? -0.132 13.618 13.112 1.00 83.38 96 GLU A CA 1
ATOM 731 C C . GLU A 1 96 ? 1.284 13.363 12.568 1.00 83.38 96 GLU A C 1
ATOM 733 O O . GLU A 1 96 ? 2.036 12.588 13.169 1.00 83.38 96 GLU A O 1
ATOM 738 N N . PRO A 1 97 ? 1.674 14.002 11.449 1.00 82.56 97 PRO A N 1
ATOM 739 C CA . PRO A 1 97 ? 3.028 13.887 10.932 1.00 82.56 97 PRO A CA 1
ATOM 740 C C . PRO A 1 97 ? 4.043 14.411 11.945 1.00 82.56 97 PRO A C 1
ATOM 742 O O . PRO A 1 97 ? 3.847 15.468 12.552 1.00 82.56 97 PRO A O 1
ATOM 745 N N . ASP A 1 98 ? 5.171 13.717 12.063 1.00 82.75 98 ASP A N 1
ATOM 746 C CA . ASP A 1 98 ? 6.291 14.178 12.871 1.00 82.75 98 ASP A CA 1
ATOM 747 C C . ASP A 1 98 ? 6.732 15.585 12.398 1.00 82.75 98 ASP A C 1
ATOM 749 O O . ASP A 1 98 ? 6.959 15.797 11.200 1.00 82.75 98 ASP A O 1
ATOM 753 N N . PRO A 1 99 ? 6.834 16.587 13.290 1.00 81.00 99 PRO A N 1
ATOM 754 C CA . PRO A 1 99 ? 7.154 17.952 12.887 1.00 81.00 99 PRO A CA 1
ATOM 755 C C . PRO A 1 99 ? 8.530 18.116 12.236 1.00 81.00 99 PRO A C 1
ATOM 757 O O . PRO A 1 99 ? 8.695 19.049 11.444 1.00 81.00 99 PRO A O 1
ATOM 760 N N . GLU A 1 100 ? 9.494 17.255 12.560 1.00 79.31 100 GLU A N 1
ATOM 761 C CA . GLU A 1 100 ? 10.862 17.295 12.046 1.00 79.31 100 GLU A CA 1
ATOM 762 C C . GLU A 1 100 ? 10.954 16.539 10.724 1.00 79.31 100 GLU A C 1
ATOM 764 O O . GLU A 1 100 ? 11.375 17.092 9.707 1.00 79.31 100 GLU A O 1
ATOM 769 N N . THR A 1 101 ? 10.498 15.286 10.708 1.00 79.00 101 THR A N 1
ATOM 770 C CA . THR A 1 101 ? 10.606 14.431 9.524 1.00 79.00 101 THR A CA 1
ATOM 771 C C . THR A 1 101 ? 9.462 14.635 8.543 1.00 79.00 101 THR A C 1
ATOM 773 O O . THR A 1 101 ? 9.523 14.083 7.450 1.00 79.00 101 THR A O 1
ATOM 776 N N . LYS A 1 102 ? 8.401 15.370 8.893 1.00 85.25 102 LYS A N 1
ATOM 777 C CA . LYS A 1 102 ? 7.174 15.528 8.085 1.00 85.25 102 LYS A CA 1
ATOM 778 C C . LYS A 1 102 ? 6.565 14.196 7.630 1.00 85.25 102 LYS A C 1
ATOM 780 O O . LYS A 1 102 ? 5.921 14.145 6.585 1.00 85.25 102 LYS A O 1
ATOM 785 N N . SER A 1 103 ? 6.816 13.121 8.375 1.00 90.31 103 SER A N 1
ATOM 786 C CA . SER A 1 103 ? 6.393 11.769 8.018 1.00 90.31 103 SER A CA 1
ATOM 787 C C . SER A 1 103 ? 5.387 11.248 9.029 1.00 90.31 103 SER A C 1
ATOM 789 O O . SER A 1 103 ? 5.476 11.529 10.222 1.00 90.31 103 SER A O 1
ATOM 791 N N . VAL A 1 104 ? 4.433 10.470 8.541 1.00 92.88 104 VAL A N 1
ATOM 792 C CA . VAL A 1 104 ? 3.544 9.667 9.376 1.00 92.88 104 VAL A CA 1
ATOM 793 C C . VAL A 1 104 ? 4.244 8.338 9.665 1.00 92.88 104 VAL A C 1
ATOM 795 O O . VAL A 1 104 ? 4.926 7.796 8.798 1.00 92.88 104 VAL A O 1
ATOM 798 N N . HIS A 1 105 ? 4.098 7.811 10.880 1.00 91.31 105 HIS A N 1
ATOM 799 C CA . HIS A 1 105 ? 4.750 6.563 11.321 1.00 91.31 105 HIS A CA 1
ATOM 800 C C . HIS A 1 105 ? 3.759 5.409 11.545 1.00 91.31 105 HIS A C 1
ATOM 802 O O . HIS A 1 105 ? 4.116 4.370 12.096 1.00 91.31 105 HIS A O 1
ATOM 808 N N . SER A 1 106 ? 2.505 5.608 11.140 1.00 91.69 106 SER A N 1
ATOM 809 C CA . SER A 1 106 ? 1.420 4.634 11.216 1.00 91.69 106 SER A CA 1
ATOM 810 C C . SER A 1 106 ? 0.838 4.397 9.832 1.00 91.69 106 SER A C 1
ATOM 812 O O . SER A 1 106 ? 0.537 5.333 9.093 1.00 91.69 106 SER A O 1
ATOM 814 N N . GLY A 1 107 ? 0.676 3.124 9.495 1.00 94.38 107 GLY A N 1
ATOM 815 C CA . GLY A 1 107 ? 0.110 2.679 8.230 1.00 94.38 107 GLY A CA 1
ATOM 816 C C . GLY A 1 107 ? -0.766 1.470 8.479 1.00 94.38 107 GLY A C 1
ATOM 817 O O . GLY A 1 107 ? -0.454 0.381 8.023 1.00 94.38 107 GLY A O 1
ATOM 818 N N . THR A 1 108 ? -1.850 1.638 9.239 1.00 95.38 108 THR A N 1
ATOM 819 C CA . THR A 1 108 ? -2.787 0.552 9.567 1.00 95.38 108 THR A CA 1
ATOM 820 C C . THR A 1 108 ? -3.341 -0.119 8.306 1.00 95.38 108 THR A C 1
ATOM 822 O O . THR A 1 108 ? -3.504 -1.343 8.270 1.00 95.38 108 THR A O 1
ATOM 825 N N . VAL A 1 109 ? -3.588 0.671 7.259 1.00 97.12 109 VAL A N 1
ATOM 826 C CA . VAL A 1 109 ? -3.898 0.191 5.908 1.00 97.12 109 VAL A CA 1
ATOM 827 C C . VAL A 1 109 ? -2.981 0.882 4.913 1.00 97.12 109 VAL A C 1
ATOM 829 O O . VAL A 1 109 ? -2.806 2.092 5.006 1.00 97.12 109 VAL A O 1
ATOM 832 N N . ILE A 1 110 ? -2.449 0.142 3.946 1.00 97.81 110 ILE A N 1
ATOM 833 C CA . ILE A 1 110 ? -1.699 0.682 2.810 1.00 97.81 110 ILE A CA 1
ATOM 834 C C . ILE A 1 110 ? -2.272 0.078 1.528 1.00 97.81 110 ILE A C 1
ATOM 836 O O . ILE A 1 110 ? -2.449 -1.137 1.443 1.00 97.81 110 ILE A O 1
ATOM 840 N N . LEU A 1 111 ? -2.567 0.920 0.541 1.00 97.69 111 LEU A N 1
ATOM 841 C CA . LEU A 1 111 ? -3.010 0.532 -0.789 1.00 97.69 111 LEU A CA 1
ATOM 842 C C . LEU A 1 111 ? -2.042 1.110 -1.825 1.00 97.69 111 LEU A C 1
ATOM 844 O O . LEU A 1 111 ? -1.795 2.313 -1.823 1.00 97.69 111 LEU A O 1
ATOM 848 N N . GLU A 1 112 ? -1.547 0.262 -2.720 1.00 95.12 112 GLU A N 1
ATOM 849 C CA . GLU A 1 112 ? -0.717 0.647 -3.866 1.00 95.12 112 GLU A CA 1
ATOM 850 C C . GLU A 1 112 ? -1.474 0.305 -5.158 1.00 95.12 112 GLU A C 1
ATOM 852 O O . GLU A 1 112 ? -1.928 -0.829 -5.356 1.00 95.12 112 GLU A O 1
ATOM 857 N N . VAL A 1 113 ? -1.633 1.283 -6.046 1.00 91.69 113 VAL A N 1
ATOM 858 C CA . VAL A 1 113 ? -2.204 1.087 -7.378 1.00 91.69 113 VAL A CA 1
ATOM 859 C C . VAL A 1 113 ? -1.066 0.694 -8.312 1.00 91.69 113 VAL A C 1
ATOM 861 O O . VAL A 1 113 ? -0.146 1.454 -8.590 1.00 91.69 113 VAL A O 1
ATOM 864 N N . LEU A 1 114 ? -1.107 -0.537 -8.808 1.00 83.50 114 LEU A N 1
ATOM 865 C CA . LEU A 1 114 ? 0.001 -1.100 -9.567 1.00 83.50 114 LEU A CA 1
ATOM 866 C C . LEU A 1 114 ? 0.153 -0.390 -10.904 1.00 83.50 114 LEU A C 1
ATOM 868 O O . LEU A 1 114 ? -0.786 -0.371 -11.700 1.00 83.50 114 LEU A O 1
ATOM 872 N N . SER A 1 115 ? 1.349 0.124 -11.188 1.00 69.56 115 SER A N 1
ATOM 873 C CA . SER A 1 115 ? 1.738 0.605 -12.515 1.00 69.56 115 SER A CA 1
ATOM 874 C C . SER A 1 115 ? 2.720 -0.358 -13.183 1.00 69.56 115 SER A C 1
ATOM 876 O O . SER A 1 115 ? 3.565 -0.923 -12.488 1.00 69.56 115 SER A O 1
ATOM 878 N N . PRO A 1 116 ? 2.715 -0.501 -14.524 1.00 61.19 116 PRO A N 1
ATOM 879 C CA . PRO A 1 116 ? 3.695 -1.346 -15.211 1.00 61.19 116 PRO A CA 1
ATOM 880 C C . PRO A 1 116 ? 5.153 -0.987 -14.880 1.00 61.19 116 PRO A C 1
ATOM 882 O O .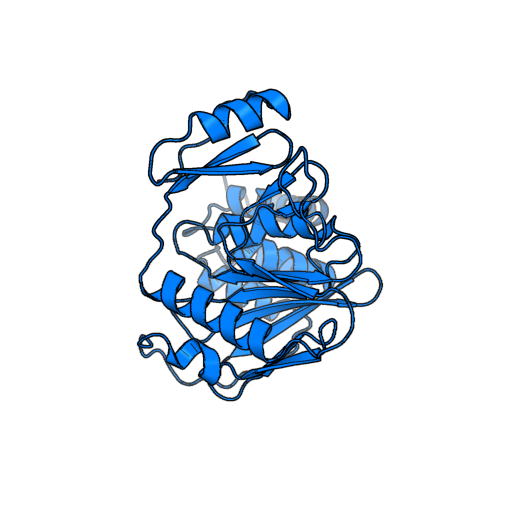 PRO A 1 116 ? 6.031 -1.843 -14.907 1.00 61.19 116 PRO A O 1
ATOM 885 N N . SER A 1 117 ? 5.424 0.285 -14.561 1.00 60.38 117 SER A N 1
ATOM 886 C CA . SER A 1 117 ? 6.758 0.782 -14.207 1.00 60.38 117 SER A CA 1
ATOM 887 C C . SER A 1 117 ? 7.205 0.473 -12.777 1.00 60.38 117 SER A C 1
ATOM 889 O O . SER A 1 117 ? 8.410 0.478 -12.530 1.00 60.38 117 SER A O 1
ATOM 891 N N . THR A 1 118 ? 6.276 0.247 -11.843 1.00 63.59 118 THR A N 1
ATOM 892 C CA . THR A 1 118 ? 6.569 0.131 -10.398 1.00 63.59 118 THR A CA 1
ATOM 893 C C . THR A 1 118 ? 6.061 -1.164 -9.777 1.00 63.59 118 THR A C 1
ATOM 895 O O . THR A 1 118 ? 6.478 -1.497 -8.677 1.00 63.59 118 THR A O 1
ATOM 898 N N . GLU A 1 119 ? 5.268 -1.964 -10.493 1.00 66.69 119 GLU A N 1
ATOM 899 C CA . GLU A 1 119 ? 4.631 -3.173 -9.959 1.00 66.69 119 GLU A CA 1
ATOM 900 C C . GLU A 1 119 ? 5.622 -4.127 -9.278 1.00 66.69 119 GLU A C 1
ATOM 902 O O . GLU A 1 119 ? 5.375 -4.588 -8.165 1.00 66.69 119 GLU A O 1
ATOM 907 N N . ARG A 1 120 ? 6.782 -4.384 -9.900 1.00 58.47 120 ARG A N 1
ATOM 908 C CA . ARG A 1 120 ? 7.840 -5.224 -9.305 1.00 58.47 120 ARG A CA 1
ATOM 909 C C . ARG A 1 120 ? 8.331 -4.664 -7.968 1.00 58.47 120 ARG A C 1
ATOM 911 O O . ARG A 1 120 ? 8.624 -5.409 -7.035 1.00 58.47 120 ARG A O 1
ATOM 918 N N . TYR A 1 121 ? 8.468 -3.347 -7.905 1.00 64.12 121 TYR A N 1
ATOM 919 C CA . TYR A 1 121 ? 8.959 -2.635 -6.740 1.00 64.12 121 TYR A CA 1
ATOM 920 C C . TYR A 1 121 ? 7.929 -2.642 -5.598 1.00 64.12 121 TYR A C 1
ATOM 922 O O . TYR A 1 121 ? 8.290 -2.970 -4.463 1.00 64.12 121 TYR A O 1
ATOM 930 N N . ASP A 1 122 ? 6.657 -2.394 -5.922 1.00 61.88 122 ASP A N 1
ATOM 931 C CA . ASP A 1 122 ? 5.541 -2.369 -4.973 1.00 61.88 122 ASP A CA 1
ATOM 932 C C . ASP A 1 122 ? 5.259 -3.767 -4.384 1.00 61.88 122 ASP A C 1
ATOM 934 O O . ASP A 1 122 ? 5.110 -3.917 -3.170 1.00 61.88 122 ASP A O 1
ATOM 938 N N . ARG A 1 123 ? 5.285 -4.817 -5.221 1.00 71.50 123 ARG A N 1
ATOM 939 C CA . ARG A 1 123 ? 5.077 -6.220 -4.804 1.00 71.50 123 ARG A CA 1
ATOM 940 C C . ARG A 1 123 ? 6.190 -6.786 -3.927 1.00 71.50 123 ARG A C 1
ATOM 942 O O . ARG A 1 123 ? 5.931 -7.645 -3.092 1.00 71.50 123 ARG A O 1
ATOM 949 N N . GLY A 1 124 ? 7.428 -6.359 -4.159 1.00 73.75 124 GLY A N 1
ATOM 950 C CA . GLY A 1 124 ? 8.601 -6.920 -3.495 1.00 73.75 124 GLY A CA 1
ATOM 951 C C . GLY A 1 124 ? 9.087 -6.051 -2.343 1.00 73.75 124 GLY A C 1
ATOM 952 O O . GLY A 1 124 ? 8.804 -6.293 -1.171 1.00 73.75 124 GLY A O 1
ATOM 953 N N . ARG A 1 125 ? 9.885 -5.037 -2.683 1.00 75.50 125 ARG A N 1
ATOM 954 C CA . ARG A 1 125 ? 10.696 -4.304 -1.705 1.00 75.50 125 ARG A CA 1
ATOM 955 C C . ARG A 1 125 ? 9.860 -3.466 -0.749 1.00 75.50 125 ARG A C 1
ATOM 957 O O . ARG A 1 125 ? 10.149 -3.483 0.446 1.00 75.50 125 ARG A O 1
ATOM 964 N N . LYS A 1 126 ? 8.840 -2.763 -1.254 1.00 80.88 126 LYS A N 1
ATOM 965 C CA . LYS A 1 126 ? 7.939 -1.977 -0.402 1.00 80.88 126 LYS A CA 1
ATOM 966 C C . LYS A 1 126 ? 7.208 -2.872 0.586 1.00 80.88 126 LYS A C 1
ATOM 968 O O . LYS A 1 126 ? 7.274 -2.630 1.788 1.00 80.88 126 LYS A O 1
ATOM 973 N N . TRP A 1 127 ? 6.600 -3.951 0.089 1.00 84.06 127 TRP A N 1
ATOM 974 C CA . TRP A 1 127 ? 5.892 -4.922 0.917 1.00 84.06 127 TRP A CA 1
ATOM 975 C C . TRP A 1 127 ? 6.739 -5.416 2.097 1.00 84.06 127 TRP A C 1
ATOM 977 O O . TRP A 1 127 ? 6.321 -5.301 3.249 1.00 84.06 127 TRP A O 1
ATOM 987 N N . LEU A 1 128 ? 7.965 -5.884 1.836 1.00 81.12 128 LEU A N 1
ATOM 988 C CA . LEU A 1 128 ? 8.873 -6.372 2.881 1.00 81.12 128 LEU A CA 1
ATOM 989 C C . LEU A 1 128 ? 9.164 -5.324 3.964 1.00 81.12 128 LEU A C 1
ATOM 991 O O . LEU A 1 128 ? 9.304 -5.671 5.136 1.00 81.12 128 LEU A O 1
ATOM 995 N N . LYS A 1 129 ? 9.248 -4.042 3.595 1.00 86.19 129 LYS A N 1
ATOM 996 C CA . LYS A 1 129 ? 9.500 -2.953 4.549 1.00 86.19 129 LYS A CA 1
ATOM 997 C C . LYS A 1 129 ? 8.245 -2.531 5.296 1.00 86.19 129 LYS A C 1
ATOM 999 O O . LYS A 1 129 ? 8.315 -2.303 6.501 1.00 86.19 129 LYS A O 1
ATOM 1004 N N . TYR A 1 130 ? 7.092 -2.505 4.637 1.00 90.25 130 TYR A N 1
ATOM 1005 C CA . TYR A 1 130 ? 5.820 -2.220 5.292 1.00 90.25 130 TYR A CA 1
ATOM 1006 C C . TYR A 1 130 ? 5.486 -3.236 6.387 1.00 90.25 130 TYR A C 1
ATOM 1008 O O . TYR A 1 130 ? 4.936 -2.852 7.414 1.00 90.25 130 TYR A O 1
ATOM 1016 N N . GLN A 1 131 ? 5.891 -4.502 6.251 1.00 85.19 131 GLN A N 1
ATOM 1017 C CA . GLN A 1 131 ? 5.688 -5.509 7.302 1.00 85.19 131 GLN A CA 1
ATOM 1018 C C . GLN A 1 131 ? 6.356 -5.169 8.647 1.00 85.19 131 GLN A C 1
ATOM 1020 O O . GLN A 1 131 ? 5.938 -5.708 9.677 1.00 85.19 131 GLN A O 1
ATOM 1025 N N . ALA A 1 132 ? 7.354 -4.275 8.654 1.00 86.06 132 ALA A N 1
ATOM 1026 C CA . ALA A 1 132 ? 7.991 -3.776 9.871 1.00 86.06 132 ALA A CA 1
ATOM 1027 C C . ALA A 1 132 ? 7.116 -2.775 10.648 1.00 86.06 132 ALA A C 1
ATOM 1029 O O . ALA A 1 132 ? 7.394 -2.511 11.818 1.00 86.06 132 ALA A O 1
ATOM 1030 N N . LEU A 1 133 ? 6.055 -2.232 10.034 1.00 91.88 133 LEU A N 1
ATOM 1031 C CA . LEU A 1 133 ? 5.065 -1.424 10.741 1.00 91.88 133 LEU A CA 1
ATOM 1032 C C . LEU A 1 133 ? 4.259 -2.326 11.691 1.00 91.88 133 LEU A C 1
ATOM 1034 O O . LEU A 1 133 ? 3.581 -3.259 11.237 1.00 91.88 133 LEU A O 1
ATOM 1038 N N . PRO A 1 134 ? 4.305 -2.070 13.011 1.00 91.81 134 PRO A N 1
ATOM 1039 C CA . PRO A 1 134 ? 3.641 -2.922 13.996 1.00 91.81 134 PRO A CA 1
ATOM 1040 C C . PRO A 1 134 ? 2.112 -2.818 13.926 1.00 91.81 134 PRO A C 1
ATOM 1042 O O . PRO A 1 134 ? 1.403 -3.738 14.340 1.00 91.81 134 PRO A O 1
ATOM 1045 N N . ASP A 1 135 ? 1.597 -1.703 13.412 1.00 93.56 135 ASP A N 1
ATOM 1046 C CA . ASP A 1 135 ? 0.174 -1.414 13.301 1.00 93.56 135 ASP A CA 1
ATOM 1047 C C . ASP A 1 135 ? -0.421 -1.787 11.938 1.00 93.56 135 ASP A C 1
ATOM 1049 O O . ASP A 1 135 ? -1.645 -1.814 11.826 1.00 93.56 135 ASP A O 1
ATOM 1053 N N . LEU A 1 136 ? 0.394 -2.130 10.930 1.00 95.44 136 LEU A N 1
ATOM 1054 C CA . LEU A 1 136 ? -0.101 -2.536 9.614 1.00 95.44 136 LEU A CA 1
ATOM 1055 C C . LEU A 1 136 ? -0.960 -3.797 9.726 1.00 95.44 136 LEU A C 1
ATOM 1057 O O . LEU A 1 136 ? -0.501 -4.860 10.163 1.00 95.44 136 LEU A O 1
ATOM 1061 N N . ARG A 1 137 ? -2.217 -3.672 9.296 1.00 96.38 137 ARG A N 1
ATOM 1062 C CA . ARG A 1 137 ? -3.210 -4.753 9.272 1.00 96.38 137 ARG A CA 1
ATOM 1063 C C . ARG A 1 137 ? -3.598 -5.172 7.870 1.00 96.38 137 ARG A C 1
ATOM 1065 O O . ARG A 1 137 ? -3.917 -6.342 7.686 1.00 96.38 137 ARG A O 1
ATOM 1072 N N . HIS A 1 138 ? -3.567 -4.253 6.912 1.00 97.50 138 HIS A N 1
ATOM 1073 C CA . HIS A 1 138 ? -3.990 -4.520 5.544 1.00 97.50 138 HIS A CA 1
ATOM 1074 C C . HIS A 1 138 ? -3.020 -3.875 4.559 1.00 97.50 138 HIS A C 1
ATOM 1076 O O . HIS A 1 138 ? -2.871 -2.655 4.553 1.00 97.50 138 HIS A O 1
ATOM 1082 N N . PHE A 1 139 ? -2.389 -4.687 3.720 1.00 96.50 139 PHE A N 1
ATOM 1083 C CA . PHE A 1 139 ? -1.640 -4.219 2.559 1.00 96.50 139 PHE A CA 1
ATOM 1084 C C . PHE A 1 139 ? -2.351 -4.682 1.296 1.00 96.50 139 PHE A C 1
ATOM 1086 O O . PHE A 1 139 ? -2.687 -5.856 1.180 1.00 96.50 139 PHE A O 1
ATOM 1093 N N . VAL A 1 140 ? -2.634 -3.765 0.379 1.00 97.69 140 VAL A N 1
ATOM 1094 C CA . VAL A 1 140 ? -3.507 -4.027 -0.763 1.00 97.69 140 VAL A CA 1
ATOM 1095 C C . VAL A 1 140 ? -2.846 -3.546 -2.043 1.00 97.69 140 VAL A C 1
ATOM 1097 O O . VAL A 1 140 ? -2.443 -2.394 -2.147 1.00 97.69 140 VAL A O 1
ATOM 1100 N N . LEU A 1 141 ? -2.788 -4.416 -3.041 1.00 94.38 141 LEU A N 1
ATOM 1101 C CA . LEU A 1 141 ? -2.355 -4.088 -4.389 1.00 94.38 141 LEU A CA 1
ATOM 1102 C C . LEU A 1 141 ? -3.574 -4.044 -5.306 1.00 94.38 141 LEU A C 1
ATOM 1104 O O . LEU A 1 141 ? -4.338 -5.008 -5.392 1.00 94.38 141 LEU A O 1
ATOM 1108 N N . VAL A 1 142 ? -3.756 -2.927 -6.002 1.00 94.50 142 VAL A N 1
ATOM 1109 C CA . VAL A 1 142 ? -4.894 -2.696 -6.896 1.00 94.50 142 VAL A CA 1
ATOM 1110 C C . VAL A 1 142 ? -4.387 -2.628 -8.328 1.00 94.50 142 VAL A C 1
ATOM 1112 O O . VAL A 1 142 ? -3.699 -1.684 -8.705 1.00 94.50 142 VAL A O 1
ATOM 1115 N N . ALA A 1 143 ? -4.724 -3.621 -9.150 1.00 85.94 143 ALA A N 1
ATOM 1116 C CA . ALA A 1 143 ? -4.396 -3.580 -10.570 1.00 85.94 143 ALA A CA 1
ATOM 1117 C C . ALA A 1 143 ? -5.203 -2.472 -11.262 1.00 85.94 143 ALA A C 1
ATOM 1119 O O . ALA A 1 143 ? -6.391 -2.311 -10.973 1.00 85.94 143 ALA A O 1
ATOM 1120 N N . GLN A 1 144 ? -4.577 -1.723 -12.172 1.00 78.12 144 GLN A N 1
ATOM 1121 C CA . GLN A 1 144 ? -5.243 -0.643 -12.914 1.00 78.12 144 GLN A CA 1
ATOM 1122 C C . GLN A 1 144 ? -5.712 -1.043 -14.322 1.00 78.12 144 GLN A C 1
ATOM 1124 O O . GLN A 1 144 ? -6.477 -0.315 -14.948 1.00 78.12 144 GLN A O 1
ATOM 1129 N N . ASP A 1 145 ? -5.253 -2.185 -14.825 1.00 72.69 145 ASP A N 1
ATOM 1130 C CA . ASP A 1 145 ? -5.532 -2.729 -16.159 1.00 72.69 145 ASP A CA 1
ATOM 1131 C C . ASP A 1 145 ? -6.664 -3.770 -16.166 1.00 72.69 145 ASP A C 1
ATOM 1133 O O . ASP A 1 145 ? -7.255 -4.039 -17.210 1.00 72.69 145 ASP A O 1
ATOM 1137 N N . GLN A 1 146 ? -7.008 -4.316 -14.999 1.00 76.12 146 GLN A N 1
ATOM 1138 C CA . GLN A 1 146 ? -8.088 -5.282 -14.809 1.00 76.12 146 GLN A CA 1
ATOM 1139 C C . GLN A 1 146 ? -8.704 -5.173 -13.408 1.00 76.12 146 GLN A C 1
ATOM 1141 O O . GLN A 1 146 ? -8.090 -4.653 -12.478 1.00 76.12 146 GLN A O 1
ATOM 1146 N N . ARG A 1 147 ? -9.909 -5.734 -13.224 1.00 81.75 147 ARG A N 1
ATOM 1147 C CA . ARG A 1 147 ? -10.573 -5.827 -11.908 1.00 81.75 147 ARG A CA 1
ATOM 1148 C C . ARG A 1 147 ? -9.935 -6.914 -11.055 1.00 81.75 147 ARG A C 1
ATOM 1150 O O . ARG A 1 147 ? -10.462 -8.023 -10.955 1.00 81.75 147 ARG A O 1
ATOM 1157 N N . ARG A 1 148 ? -8.778 -6.600 -10.484 1.00 85.75 148 ARG A N 1
ATOM 1158 C CA . ARG A 1 148 ? -8.003 -7.510 -9.649 1.00 85.75 148 ARG A CA 1
ATOM 1159 C C . ARG A 1 148 ? -7.418 -6.751 -8.472 1.00 85.75 148 ARG A C 1
ATOM 1161 O O . ARG A 1 148 ? -6.636 -5.823 -8.655 1.00 85.75 148 ARG A O 1
ATOM 1168 N N . VAL A 1 149 ? -7.765 -7.207 -7.278 1.00 90.50 149 VAL A N 1
ATOM 1169 C CA . VAL A 1 149 ? -7.171 -6.731 -6.032 1.00 90.50 149 VAL A CA 1
ATOM 1170 C C . VAL A 1 149 ? -6.533 -7.904 -5.311 1.00 90.50 149 VAL A C 1
ATOM 1172 O O . VAL A 1 149 ? -7.120 -8.980 -5.232 1.00 90.50 149 VAL A O 1
ATOM 1175 N N . GLU A 1 150 ? -5.332 -7.684 -4.801 1.00 91.00 150 GLU A N 1
ATOM 1176 C CA . GLU A 1 150 ? -4.588 -8.632 -3.979 1.00 91.00 150 GLU A CA 1
ATOM 1177 C C . GLU A 1 150 ? -4.419 -8.010 -2.601 1.00 91.00 150 GLU A C 1
ATOM 1179 O O . GLU A 1 150 ? -3.855 -6.924 -2.482 1.00 91.00 150 GLU A O 1
ATOM 1184 N N . ALA A 1 151 ? -4.942 -8.656 -1.568 1.00 92.38 151 ALA A N 1
ATOM 1185 C CA . ALA A 1 151 ? -4.940 -8.123 -0.218 1.00 92.38 151 ALA A CA 1
ATOM 1186 C C . ALA A 1 151 ? -4.222 -9.075 0.739 1.00 92.38 151 ALA A C 1
ATOM 1188 O O . ALA A 1 151 ? -4.440 -10.282 0.729 1.00 92.38 151 ALA A O 1
ATOM 1189 N N . PHE A 1 152 ? -3.362 -8.511 1.579 1.00 91.56 152 PHE A N 1
ATOM 1190 C CA . PHE A 1 152 ? -2.623 -9.199 2.625 1.00 91.56 152 PHE A CA 1
ATOM 1191 C C . PHE A 1 152 ? -3.135 -8.693 3.973 1.00 91.56 152 PHE A C 1
ATOM 1193 O O . PHE A 1 152 ? -2.943 -7.529 4.336 1.00 91.56 152 PHE A O 1
ATOM 1200 N N . HIS A 1 153 ? -3.804 -9.566 4.720 1.00 92.00 153 HIS A N 1
ATOM 1201 C CA . HIS A 1 153 ? -4.413 -9.255 6.012 1.00 92.00 153 HIS A CA 1
ATOM 1202 C C . HIS A 1 153 ? -3.567 -9.849 7.133 1.00 92.00 153 HIS A C 1
ATOM 1204 O O . HIS A 1 153 ? -3.333 -11.055 7.161 1.00 92.00 153 HIS A O 1
ATOM 1210 N N . ARG A 1 154 ? -3.121 -9.032 8.088 1.00 88.94 154 ARG A N 1
ATOM 1211 C CA . ARG A 1 154 ? -2.332 -9.530 9.220 1.00 88.94 154 ARG A CA 1
ATOM 1212 C C . ARG A 1 154 ? -3.220 -10.377 10.135 1.00 88.94 154 ARG A C 1
ATOM 1214 O O . ARG A 1 154 ? -4.194 -9.867 10.690 1.00 88.94 154 ARG A O 1
ATOM 1221 N N . GLN A 1 155 ? -2.850 -11.637 10.351 1.00 86.19 155 GLN A N 1
ATOM 1222 C CA . GLN A 1 155 ? -3.554 -12.579 11.223 1.00 86.19 155 GLN A CA 1
ATOM 1223 C C . GLN A 1 155 ? -2.560 -13.243 12.183 1.00 86.19 155 GLN A C 1
ATOM 1225 O O . GLN A 1 155 ? -1.714 -14.042 11.788 1.00 86.19 155 GLN A O 1
ATOM 1230 N N . GLY A 1 156 ? -2.641 -12.895 13.471 1.00 83.25 156 GLY A N 1
ATOM 1231 C CA . GLY A 1 156 ? -1.653 -13.339 14.458 1.00 83.25 156 GLY A CA 1
ATOM 1232 C C . GLY A 1 156 ? -0.244 -12.859 14.093 1.00 83.25 156 GLY A C 1
ATOM 1233 O O . GLY A 1 156 ? -0.024 -11.657 13.933 1.00 83.25 156 GLY A O 1
ATOM 1234 N N . SER A 1 157 ? 0.698 -13.796 13.970 1.00 78.44 157 SER A N 1
ATOM 1235 C CA . SER A 1 157 ? 2.077 -13.533 13.538 1.00 78.44 157 SER A CA 1
ATOM 1236 C C . SER A 1 157 ? 2.276 -13.562 12.019 1.00 78.44 157 SER A C 1
ATOM 1238 O O . SER A 1 157 ? 3.359 -13.202 11.567 1.00 78.44 157 SER A O 1
ATOM 1240 N N . GLY A 1 158 ? 1.273 -13.989 11.246 1.00 82.75 158 GLY A N 1
ATOM 1241 C CA . GLY A 1 158 ? 1.371 -14.180 9.798 1.00 82.75 158 GLY A CA 1
ATOM 1242 C C . GLY A 1 158 ? 0.468 -13.252 8.988 1.00 82.75 158 GLY A C 1
ATOM 1243 O O . GLY A 1 158 ? -0.159 -12.323 9.515 1.00 82.75 158 GLY A O 1
ATOM 1244 N N . TRP A 1 159 ? 0.398 -13.540 7.691 1.00 85.88 159 TRP A N 1
ATOM 1245 C CA . TRP A 1 159 ? -0.414 -12.825 6.715 1.00 85.88 159 TRP A CA 1
ATOM 1246 C C . TRP A 1 159 ? -1.346 -13.790 5.994 1.00 85.88 159 TRP A C 1
ATOM 1248 O O . TRP A 1 159 ? -0.977 -14.913 5.685 1.00 85.88 159 TRP A O 1
ATOM 1258 N N . HIS A 1 160 ? -2.567 -13.340 5.738 1.00 82.94 160 HIS A N 1
ATOM 1259 C CA . HIS A 1 160 ? -3.536 -14.043 4.915 1.00 82.94 160 HIS A CA 1
ATOM 1260 C C . HIS A 1 160 ? -3.675 -13.324 3.578 1.00 82.94 160 HIS A C 1
ATOM 1262 O O . HIS A 1 160 ? -3.986 -12.132 3.562 1.00 82.94 160 HIS A O 1
ATOM 1268 N N . TYR A 1 161 ? -3.469 -14.051 2.483 1.00 84.12 161 TYR A N 1
ATOM 1269 C CA . TYR A 1 161 ? -3.666 -13.552 1.128 1.00 84.12 161 TYR A CA 1
ATOM 1270 C C . TYR A 1 161 ? -5.109 -13.756 0.651 1.00 84.12 161 TYR A C 1
ATOM 1272 O O . TYR A 1 161 ? -5.655 -14.858 0.727 1.00 84.12 161 TYR A O 1
ATOM 1280 N N . GLU A 1 162 ? -5.697 -12.704 0.091 1.00 85.75 162 GLU A N 1
ATOM 1281 C CA . GLU A 1 162 ? -7.002 -12.712 -0.558 1.00 85.75 162 GLU A CA 1
ATOM 1282 C C . GLU A 1 162 ? -6.887 -12.136 -1.978 1.00 85.75 162 GLU A C 1
ATOM 1284 O O . GLU A 1 162 ? -6.442 -11.004 -2.179 1.00 85.75 162 GLU A O 1
ATOM 1289 N N . LEU A 1 163 ? -7.328 -12.909 -2.975 1.00 87.69 163 LEU A N 1
ATOM 1290 C CA . LEU A 1 163 ? -7.459 -12.458 -4.360 1.00 87.69 163 LEU A CA 1
ATOM 1291 C C . LEU A 1 163 ? -8.924 -12.152 -4.671 1.00 87.69 163 LEU A C 1
ATOM 1293 O O . LEU A 1 163 ? -9.774 -13.044 -4.680 1.00 87.69 163 LEU A O 1
ATOM 1297 N N . LEU A 1 164 ? -9.204 -10.894 -4.995 1.00 85.12 164 LEU A N 1
ATOM 1298 C CA . LEU A 1 164 ? -10.537 -10.404 -5.320 1.00 85.12 164 LEU A CA 1
ATOM 1299 C C . LEU A 1 164 ? -10.641 -10.115 -6.818 1.00 85.12 164 LEU A C 1
ATOM 1301 O O . LEU A 1 164 ? -9.846 -9.359 -7.386 1.00 85.12 164 LEU A O 1
ATOM 1305 N N . LYS A 1 165 ? -11.655 -10.708 -7.450 1.00 84.12 165 LYS A N 1
ATOM 1306 C CA . LYS A 1 165 ? -11.986 -10.535 -8.868 1.00 84.12 165 LYS A CA 1
ATOM 1307 C C . LYS A 1 165 ? -13.485 -10.345 -9.051 1.00 84.12 165 LYS A C 1
ATOM 1309 O O . LYS A 1 165 ? -14.289 -10.853 -8.276 1.00 84.12 165 LYS A O 1
ATOM 1314 N N . GLY A 1 166 ? -13.850 -9.661 -10.130 1.00 78.50 166 GLY A N 1
ATOM 1315 C CA . GLY A 1 166 ? -15.245 -9.427 -10.492 1.00 78.50 166 GLY A CA 1
ATOM 1316 C C . GLY A 1 166 ? -15.878 -8.232 -9.763 1.00 78.50 166 GLY A C 1
ATOM 1317 O O . GLY A 1 166 ? -15.324 -7.708 -8.798 1.00 78.50 166 GLY A O 1
ATOM 1318 N N . PRO A 1 167 ? -17.028 -7.746 -10.255 1.00 80.12 167 PRO A N 1
ATOM 1319 C CA . PRO A 1 167 ? -17.620 -6.482 -9.807 1.00 80.12 167 PRO A CA 1
ATOM 1320 C C . PRO A 1 167 ? -18.200 -6.536 -8.385 1.00 80.12 167 PRO A C 1
ATOM 1322 O O . PRO A 1 167 ? -18.179 -5.531 -7.672 1.00 80.12 167 PRO A O 1
ATOM 1325 N N . ASP A 1 168 ? -18.690 -7.702 -7.960 1.00 88.12 168 ASP A N 1
ATOM 1326 C CA . ASP A 1 168 ? -19.389 -7.873 -6.680 1.00 88.12 168 ASP A CA 1
ATOM 1327 C C . ASP A 1 168 ? -18.484 -8.300 -5.524 1.00 88.12 168 ASP A C 1
ATOM 1329 O O . ASP A 1 168 ? -18.930 -8.330 -4.376 1.00 88.12 168 ASP A O 1
ATOM 1333 N N . ALA A 1 169 ? -17.214 -8.601 -5.805 1.00 93.00 169 ALA A N 1
ATOM 1334 C CA . ALA A 1 169 ? -16.235 -8.882 -4.768 1.00 93.00 169 ALA A CA 1
ATOM 1335 C C . ALA A 1 169 ? -16.062 -7.666 -3.841 1.00 93.00 169 ALA A C 1
ATOM 1337 O O . ALA A 1 169 ? -16.187 -6.512 -4.264 1.00 93.00 169 ALA A O 1
ATOM 1338 N N . VAL A 1 170 ? -15.785 -7.934 -2.564 1.00 97.31 170 VAL A N 1
ATOM 1339 C CA . VAL A 1 170 ? -15.727 -6.916 -1.508 1.00 97.31 170 VAL A CA 1
ATOM 1340 C C . VAL A 1 170 ? -14.382 -6.989 -0.807 1.00 97.31 170 VAL A C 1
ATOM 1342 O O . VAL A 1 170 ? -14.113 -7.965 -0.114 1.00 97.31 170 VAL A O 1
ATOM 1345 N N . LEU A 1 171 ? -13.590 -5.926 -0.925 1.00 97.94 171 LEU A N 1
ATOM 1346 C CA . LEU A 1 171 ? -12.397 -5.716 -0.115 1.00 97.94 171 LEU A CA 1
ATOM 1347 C C . LEU A 1 171 ? -12.815 -5.319 1.301 1.00 97.94 171 LEU A C 1
ATOM 1349 O O . LEU A 1 171 ? -13.455 -4.280 1.487 1.00 97.94 171 LEU A O 1
ATOM 1353 N N . ARG A 1 172 ? -12.456 -6.138 2.293 1.00 97.62 172 ARG A N 1
ATOM 1354 C CA . ARG A 1 172 ? -12.744 -5.882 3.711 1.00 97.62 172 ARG A CA 1
ATOM 1355 C C . ARG A 1 172 ? -11.492 -5.434 4.457 1.00 97.62 172 ARG A C 1
ATOM 1357 O O . ARG A 1 172 ? -10.514 -6.164 4.566 1.00 97.62 172 ARG A O 1
ATOM 1364 N N . LEU A 1 173 ? -11.547 -4.223 4.996 1.00 96.81 173 LEU A N 1
ATOM 1365 C CA . LEU A 1 173 ? -10.499 -3.587 5.789 1.00 96.81 173 LEU A CA 1
ATOM 1366 C C . LEU A 1 173 ? -10.981 -3.500 7.241 1.00 96.81 173 LEU A C 1
ATOM 1368 O O . LEU A 1 173 ? -11.273 -2.420 7.765 1.00 96.81 173 LEU A O 1
ATOM 1372 N N . ASP A 1 174 ? -11.124 -4.664 7.874 1.00 94.31 174 ASP A N 1
ATOM 1373 C CA . ASP A 1 174 ? -11.772 -4.817 9.181 1.00 94.31 174 ASP A CA 1
ATOM 1374 C C . ASP A 1 174 ? -11.114 -3.973 10.282 1.00 94.31 174 ASP A C 1
ATOM 1376 O O . ASP A 1 174 ? -11.811 -3.454 11.154 1.00 94.31 174 ASP A O 1
ATOM 1380 N N . ALA A 1 175 ? -9.796 -3.748 10.213 1.00 92.62 175 ALA A N 1
ATOM 1381 C CA . ALA A 1 175 ? -9.068 -2.924 11.182 1.00 92.62 175 ALA A CA 1
ATOM 1382 C C . ALA A 1 175 ? -9.557 -1.466 11.248 1.00 92.62 175 ALA A C 1
ATOM 1384 O O . ALA A 1 175 ? -9.404 -0.810 12.279 1.00 92.62 175 ALA A O 1
ATOM 1385 N N . ILE A 1 176 ? -10.157 -0.968 10.164 1.00 92.88 176 ILE A N 1
ATOM 1386 C CA . ILE A 1 176 ? -10.733 0.380 10.082 1.00 92.88 176 ILE A CA 1
ATOM 1387 C C . ILE A 1 176 ? -12.256 0.361 9.888 1.00 92.88 176 ILE A C 1
ATOM 1389 O O . ILE A 1 176 ? -12.869 1.422 9.779 1.00 92.88 176 ILE A O 1
ATOM 1393 N N . GLY A 1 177 ? -12.880 -0.823 9.881 1.00 93.06 177 GLY A N 1
ATOM 1394 C CA . GLY A 1 177 ? -14.323 -0.990 9.702 1.00 93.06 177 GLY A CA 1
ATOM 1395 C C . GLY A 1 177 ? -14.836 -0.587 8.316 1.00 93.06 177 GLY A C 1
ATOM 1396 O O . GLY A 1 177 ? -15.994 -0.194 8.191 1.00 93.06 177 GLY A O 1
ATOM 1397 N N . VAL A 1 178 ? -13.990 -0.656 7.282 1.00 95.44 178 VAL A N 1
ATOM 1398 C CA . VAL A 1 178 ? -14.340 -0.261 5.909 1.00 95.44 178 VAL A CA 1
ATOM 1399 C C . VAL A 1 178 ? -14.494 -1.498 5.029 1.00 95.44 178 VAL A C 1
ATOM 1401 O O . VAL A 1 178 ? -13.655 -2.392 5.041 1.00 95.44 178 VAL A O 1
ATOM 1404 N N . ALA A 1 179 ? -15.548 -1.527 4.218 1.00 96.88 179 ALA A N 1
ATOM 1405 C CA . ALA A 1 179 ? -15.731 -2.512 3.159 1.00 96.88 179 ALA A CA 1
ATOM 1406 C C . ALA A 1 179 ? -15.988 -1.789 1.835 1.00 96.88 179 ALA A C 1
ATOM 1408 O O . ALA A 1 179 ? -16.811 -0.872 1.798 1.00 96.88 179 ALA A O 1
ATOM 1409 N N . LEU A 1 180 ? -15.295 -2.183 0.766 1.00 96.94 180 LEU A N 1
ATOM 1410 C CA . LEU A 1 180 ? -15.390 -1.576 -0.565 1.00 96.94 180 LEU A CA 1
ATOM 1411 C C . LEU A 1 180 ? -15.726 -2.651 -1.601 1.00 96.94 180 LEU A C 1
ATOM 1413 O O . LEU A 1 180 ? -14.975 -3.612 -1.757 1.00 96.94 180 LEU A O 1
ATOM 1417 N N . ARG A 1 181 ? -16.827 -2.495 -2.340 1.00 96.50 181 ARG A N 1
ATOM 1418 C CA . ARG A 1 181 ? -17.076 -3.335 -3.520 1.00 96.50 181 ARG A CA 1
ATOM 1419 C C . ARG A 1 181 ? -16.123 -2.924 -4.632 1.00 96.50 181 ARG A C 1
ATOM 1421 O O . ARG A 1 181 ? -15.930 -1.731 -4.862 1.00 96.50 181 ARG A O 1
ATOM 1428 N N . LEU A 1 182 ? -15.596 -3.898 -5.369 1.00 94.19 182 LEU A N 1
ATOM 1429 C CA . LEU A 1 182 ? -14.670 -3.641 -6.473 1.00 94.19 182 LEU A CA 1
ATOM 1430 C C . LEU A 1 182 ? -15.268 -2.667 -7.496 1.00 94.19 182 LEU A C 1
ATOM 1432 O O . LEU A 1 182 ? -14.603 -1.724 -7.920 1.00 94.19 182 LEU A O 1
ATOM 1436 N N . ASP A 1 183 ? -16.547 -2.819 -7.842 1.00 91.69 183 ASP A N 1
ATOM 1437 C CA . ASP A 1 183 ? -17.204 -1.914 -8.789 1.00 91.69 183 ASP A CA 1
ATOM 1438 C C . ASP A 1 183 ? -17.328 -0.456 -8.318 1.00 91.69 183 ASP A C 1
ATOM 1440 O O . ASP A 1 183 ? -17.343 0.465 -9.137 1.00 91.69 183 ASP A O 1
ATOM 1444 N N . GLU A 1 184 ? -17.315 -0.198 -7.009 1.00 93.69 184 GLU A N 1
ATOM 1445 C CA . GLU A 1 184 ? -17.415 1.169 -6.486 1.00 93.69 184 GLU A CA 1
ATOM 1446 C C . GLU A 1 184 ? -16.193 2.019 -6.820 1.00 93.69 184 GLU A C 1
ATOM 1448 O O . GLU A 1 184 ? -16.341 3.231 -7.019 1.00 93.69 184 GLU A O 1
ATOM 1453 N N . PHE A 1 185 ? -15.007 1.406 -6.880 1.00 94.25 185 PHE A N 1
ATOM 1454 C CA . PHE A 1 185 ? -13.776 2.102 -7.244 1.00 94.25 185 PHE A CA 1
ATOM 1455 C C . PHE A 1 185 ? -13.344 1.859 -8.688 1.00 94.25 185 PHE A C 1
ATOM 1457 O O . PHE A 1 185 ? -12.895 2.803 -9.334 1.00 94.25 185 PHE A O 1
ATOM 1464 N N . TYR A 1 186 ? -13.574 0.671 -9.251 1.00 88.25 186 TYR A N 1
ATOM 1465 C CA . TYR A 1 186 ? -13.258 0.407 -10.658 1.00 88.25 186 TYR A CA 1
ATOM 1466 C C . TYR A 1 186 ? -14.165 1.141 -11.650 1.00 88.25 186 TYR A C 1
ATOM 1468 O O . TYR A 1 186 ? -13.739 1.388 -12.774 1.00 88.25 186 TYR A O 1
ATOM 1476 N N . SER A 1 187 ? -15.365 1.570 -11.248 1.00 85.81 187 SER A N 1
ATOM 1477 C CA . SER A 1 187 ? -16.210 2.452 -12.073 1.00 85.81 187 SER A CA 1
ATOM 1478 C C . SER A 1 187 ? -15.580 3.822 -12.368 1.00 85.81 187 SER A C 1
ATOM 1480 O O . SER A 1 187 ? -16.059 4.533 -13.250 1.00 85.81 187 SER A O 1
ATOM 1482 N N . ALA A 1 188 ? -14.496 4.199 -11.676 1.00 80.75 188 ALA A N 1
ATOM 1483 C CA . ALA A 1 188 ? -13.759 5.432 -11.945 1.00 80.75 188 ALA A CA 1
ATOM 1484 C C . ALA A 1 188 ? -12.898 5.379 -13.219 1.00 80.75 188 ALA A C 1
ATOM 1486 O O . ALA A 1 188 ? -12.422 6.429 -13.655 1.00 80.75 188 ALA A O 1
ATOM 1487 N N . ILE A 1 189 ? -12.685 4.196 -13.807 1.00 75.19 189 ILE A N 1
ATOM 1488 C CA . ILE A 1 189 ? -11.843 4.018 -14.993 1.00 75.19 189 ILE A CA 1
ATOM 1489 C C . ILE A 1 189 ? -12.544 3.168 -16.068 1.00 75.19 189 ILE A C 1
ATOM 1491 O O . ILE A 1 189 ? -13.291 2.244 -15.738 1.00 75.19 189 ILE A O 1
ATOM 1495 N N . PRO A 1 190 ? -12.316 3.442 -17.367 1.00 54.97 190 PRO A N 1
ATOM 1496 C CA . PRO A 1 190 ? -12.763 2.554 -18.434 1.00 54.97 190 PRO A CA 1
ATOM 1497 C C . PRO A 1 190 ? -12.025 1.216 -18.324 1.00 54.97 190 PRO A C 1
ATOM 1499 O O . PRO A 1 190 ? -10.800 1.175 -18.387 1.00 54.97 190 PRO A O 1
ATOM 1502 N N . MET A 1 191 ? -12.763 0.123 -18.149 1.00 55.19 191 MET A N 1
ATOM 1503 C CA . MET A 1 191 ? -12.179 -1.217 -18.118 1.00 55.19 191 MET A CA 1
ATOM 1504 C C . MET A 1 191 ? -11.737 -1.631 -19.520 1.00 55.19 191 MET A C 1
ATOM 1506 O O . MET A 1 191 ? -12.534 -1.571 -20.458 1.00 55.19 191 MET A O 1
ATOM 1510 N N . LEU A 1 192 ? -10.499 -2.109 -19.657 1.00 43.41 192 LEU A N 1
ATOM 1511 C CA . LEU A 1 192 ? -10.135 -2.946 -20.795 1.00 43.41 192 LEU A CA 1
ATOM 1512 C C . LEU A 1 192 ? -10.894 -4.266 -20.611 1.00 43.41 192 LEU A C 1
ATOM 1514 O O . LEU A 1 192 ? -10.760 -4.933 -19.590 1.00 43.41 192 LEU A O 1
ATOM 1518 N N . THR A 1 193 ? -11.783 -4.598 -21.541 1.00 33.25 193 THR A N 1
ATOM 1519 C CA . THR A 1 193 ? -12.556 -5.840 -21.491 1.00 33.25 193 THR A CA 1
ATOM 1520 C C . THR A 1 193 ? -11.617 -7.035 -21.616 1.00 33.25 193 THR A C 1
ATOM 1522 O O . THR A 1 193 ? -11.160 -7.327 -22.719 1.00 33.25 193 THR A O 1
ATOM 1525 N N . THR A 1 194 ? -11.370 -7.745 -20.518 1.00 35.53 194 THR A N 1
ATOM 1526 C CA . THR A 1 194 ? -10.881 -9.126 -20.547 1.00 35.53 194 THR A CA 1
ATOM 1527 C C . THR A 1 194 ? -11.671 -9.994 -19.565 1.00 35.53 194 THR A C 1
ATOM 1529 O O . THR A 1 194 ? -11.762 -9.714 -18.374 1.00 35.53 194 THR A O 1
ATOM 1532 N N . GLU A 1 195 ? -12.307 -10.981 -20.195 1.00 33.81 195 GLU A N 1
ATOM 1533 C CA . GLU A 1 195 ? -13.052 -12.177 -19.786 1.00 33.81 195 GLU A CA 1
ATOM 1534 C C . GLU A 1 195 ? -13.523 -12.366 -18.333 1.00 33.81 195 GLU A C 1
ATOM 1536 O O . GLU A 1 195 ? -12.769 -12.368 -17.360 1.00 33.81 195 GLU A O 1
ATOM 1541 N N . ASP A 1 196 ? -14.829 -12.639 -18.255 1.00 34.44 196 ASP A N 1
ATOM 1542 C CA . ASP A 1 196 ? -15.559 -13.161 -17.110 1.00 34.44 196 ASP A CA 1
ATOM 1543 C C . ASP A 1 196 ? -14.846 -14.358 -16.470 1.00 34.44 196 ASP A C 1
ATOM 1545 O O . ASP A 1 196 ? -14.629 -15.400 -17.085 1.00 34.44 196 ASP A O 1
ATOM 1549 N N . GLY A 1 197 ? -14.545 -14.229 -15.181 1.00 34.59 197 GLY A N 1
ATOM 1550 C CA . GLY A 1 197 ? -14.007 -15.314 -14.375 1.00 34.59 197 GLY A CA 1
ATOM 1551 C C . GLY A 1 197 ? -14.223 -15.032 -12.899 1.00 34.59 197 GLY A C 1
ATOM 1552 O O . GLY A 1 197 ? -13.346 -14.494 -12.224 1.00 34.59 197 GLY A O 1
ATOM 1553 N N . ASN A 1 198 ? -15.407 -15.379 -12.395 1.00 32.78 198 ASN A N 1
ATOM 1554 C CA . ASN A 1 198 ? -15.678 -15.430 -10.964 1.00 32.78 198 ASN A CA 1
ATOM 1555 C C . ASN A 1 198 ? -14.830 -16.551 -10.338 1.00 32.78 198 ASN A C 1
ATOM 1557 O O . ASN A 1 198 ? -15.214 -17.717 -10.370 1.00 32.78 198 ASN A O 1
ATOM 1561 N N . LEU A 1 199 ? -13.669 -16.200 -9.790 1.00 35.56 199 LEU A N 1
ATOM 1562 C CA . LEU A 1 199 ? -12.959 -17.023 -8.817 1.00 35.56 199 LEU A CA 1
ATOM 1563 C C . LEU A 1 199 ? -12.688 -16.164 -7.585 1.00 35.56 199 LEU A C 1
ATOM 1565 O O . LEU A 1 199 ? -11.677 -15.469 -7.509 1.00 35.56 199 LEU A O 1
ATOM 1569 N N . ALA A 1 200 ? -13.594 -16.237 -6.613 1.00 33.28 200 ALA A N 1
ATOM 1570 C CA . ALA A 1 200 ? -13.196 -16.112 -5.223 1.00 33.28 200 ALA A CA 1
ATOM 1571 C C . ALA A 1 200 ? -12.487 -17.420 -4.855 1.00 33.28 200 ALA A C 1
ATOM 1573 O O . ALA A 1 200 ? -13.112 -18.481 -4.831 1.00 33.28 200 ALA A O 1
ATOM 1574 N N . ALA A 1 201 ? -11.183 -17.356 -4.617 1.00 38.59 201 ALA A N 1
ATOM 1575 C CA . ALA A 1 201 ? -10.434 -18.477 -4.077 1.00 38.59 201 ALA A CA 1
ATOM 1576 C C . ALA A 1 201 ? -9.564 -17.958 -2.934 1.00 38.59 201 ALA A C 1
ATOM 1578 O O . ALA A 1 201 ? -8.531 -17.335 -3.159 1.00 38.59 201 ALA A O 1
ATOM 1579 N N . GLN A 1 202 ? -9.986 -18.241 -1.700 1.00 37.12 202 GLN A N 1
ATOM 1580 C CA . GLN A 1 202 ? -9.014 -18.519 -0.649 1.00 37.12 202 GLN A CA 1
ATOM 1581 C C . GLN A 1 202 ? -8.218 -19.727 -1.141 1.00 37.12 202 GLN A C 1
ATOM 1583 O O . GLN A 1 202 ? -8.784 -20.808 -1.305 1.00 37.12 202 GLN A O 1
ATOM 1588 N N . ALA A 1 203 ? -6.944 -19.532 -1.457 1.00 38.59 203 ALA A N 1
ATOM 1589 C CA . ALA A 1 203 ? -6.074 -20.615 -1.876 1.00 38.59 203 ALA A CA 1
ATOM 1590 C C . ALA A 1 203 ? -4.947 -20.745 -0.857 1.00 38.59 203 ALA A C 1
ATOM 1592 O O . ALA A 1 203 ? -4.087 -19.877 -0.757 1.00 38.59 203 ALA A O 1
ATOM 1593 N N . THR A 1 204 ? -4.944 -21.853 -0.120 1.00 42.84 204 THR A N 1
ATOM 1594 C CA . THR A 1 204 ? -3.675 -22.488 0.232 1.00 42.84 204 THR A CA 1
ATOM 1595 C C . THR A 1 204 ? -3.054 -22.899 -1.094 1.00 42.84 204 THR A C 1
ATOM 1597 O O . THR A 1 204 ? -3.684 -23.642 -1.851 1.00 42.84 204 THR A O 1
ATOM 1600 N N . PHE A 1 205 ? -1.894 -22.347 -1.431 1.00 49.53 205 PHE A N 1
ATOM 1601 C CA . PHE A 1 205 ? -1.280 -22.645 -2.714 1.00 49.53 205 PHE A CA 1
ATOM 1602 C C . PHE A 1 205 ? -0.806 -24.098 -2.728 1.00 49.53 205 PHE A C 1
ATOM 1604 O O . PHE A 1 205 ? -0.064 -24.525 -1.849 1.00 49.53 205 PHE A O 1
ATOM 1611 N N . ALA A 1 206 ? -1.289 -24.864 -3.702 1.00 56.00 206 ALA A N 1
ATOM 1612 C CA . ALA A 1 206 ? -0.852 -26.227 -3.954 1.00 56.00 206 ALA A CA 1
ATOM 1613 C C . ALA A 1 206 ? 0.238 -26.237 -5.040 1.00 56.00 206 ALA A C 1
ATOM 1615 O O . ALA A 1 206 ? 0.203 -25.386 -5.935 1.00 56.00 206 ALA A O 1
ATOM 1616 N N . PRO A 1 207 ? 1.123 -27.247 -5.056 1.00 64.50 207 PRO A N 1
ATOM 1617 C CA . PRO A 1 207 ? 2.123 -27.454 -6.105 1.00 64.50 207 PRO A CA 1
ATOM 1618 C C . PRO A 1 207 ? 1.652 -27.210 -7.546 1.00 64.50 207 PRO A C 1
ATOM 1620 O O . PRO A 1 207 ? 2.318 -26.536 -8.326 1.00 64.50 207 PRO A O 1
ATOM 1623 N N . ALA A 1 208 ? 0.445 -27.668 -7.893 1.00 55.94 208 ALA A N 1
ATOM 1624 C CA . ALA A 1 208 ? -0.121 -27.501 -9.233 1.00 55.94 208 ALA A CA 1
ATOM 1625 C C . ALA A 1 208 ? -0.287 -26.025 -9.654 1.00 55.94 208 ALA A C 1
ATOM 1627 O O . ALA A 1 208 ? -0.223 -25.698 -10.838 1.00 55.94 208 ALA A O 1
ATOM 1628 N N . GLN A 1 209 ? -0.493 -25.120 -8.694 1.00 56.81 209 GLN A N 1
ATOM 1629 C CA . GLN A 1 209 ? -0.603 -23.684 -8.952 1.00 56.81 209 GLN A CA 1
ATOM 1630 C C . GLN A 1 209 ? 0.772 -23.042 -9.158 1.00 56.81 209 GLN A C 1
ATOM 1632 O O . GLN A 1 209 ? 0.885 -22.115 -9.956 1.00 56.81 209 GLN A O 1
ATOM 1637 N N . VAL A 1 210 ? 1.815 -23.557 -8.500 1.00 62.12 210 VAL A N 1
ATOM 1638 C CA . VAL A 1 210 ? 3.204 -23.129 -8.714 1.00 62.12 210 VAL A CA 1
ATOM 1639 C C . VAL A 1 210 ? 3.645 -23.495 -10.136 1.00 62.12 210 VAL A C 1
ATOM 1641 O O . VAL A 1 210 ? 4.092 -22.603 -10.856 1.00 62.12 210 VAL A O 1
ATOM 1644 N N . SER A 1 211 ? 3.421 -24.742 -10.588 1.00 59.06 211 SER A N 1
ATOM 1645 C CA . SER A 1 211 ? 3.722 -25.156 -11.976 1.00 59.06 211 SER A CA 1
ATOM 1646 C C . SER A 1 211 ? 2.944 -24.336 -13.003 1.00 59.06 211 SER A C 1
ATOM 1648 O O . SER A 1 211 ? 3.539 -23.807 -13.936 1.00 59.06 211 SER A O 1
ATOM 1650 N N . GLY A 1 212 ? 1.633 -24.141 -12.811 1.00 54.12 212 GLY A N 1
ATOM 1651 C CA . GLY A 1 212 ? 0.828 -23.362 -13.757 1.00 54.12 212 GLY A CA 1
ATOM 1652 C C . GLY A 1 212 ? 1.297 -21.908 -13.899 1.00 54.12 212 GLY A C 1
ATOM 1653 O O . GLY A 1 212 ? 1.304 -21.356 -14.998 1.00 54.12 212 GLY A O 1
ATOM 1654 N N . ILE A 1 213 ? 1.727 -21.272 -12.803 1.00 53.66 213 ILE A N 1
ATOM 1655 C CA . ILE A 1 213 ? 2.254 -19.900 -12.839 1.00 53.66 213 ILE A CA 1
ATOM 1656 C C . ILE A 1 213 ? 3.672 -19.866 -13.431 1.00 53.66 213 ILE A C 1
ATOM 1658 O O . ILE A 1 213 ? 3.982 -18.942 -14.185 1.00 53.66 213 ILE A O 1
ATOM 1662 N N . ALA A 1 214 ? 4.509 -20.867 -13.148 1.00 60.88 214 ALA A N 1
ATOM 1663 C CA . ALA A 1 214 ? 5.836 -21.000 -13.744 1.00 60.88 214 ALA A CA 1
ATOM 1664 C C . ALA A 1 214 ? 5.758 -21.153 -15.276 1.00 60.88 214 ALA A C 1
ATOM 1666 O O . ALA A 1 214 ? 6.413 -20.403 -16.002 1.00 60.88 214 ALA A O 1
ATOM 1667 N N . GLU A 1 215 ? 4.883 -22.028 -15.781 1.00 58.09 215 GLU A N 1
ATOM 1668 C CA . GLU A 1 215 ? 4.648 -22.213 -17.220 1.00 58.09 215 GLU A CA 1
ATOM 1669 C C . GLU A 1 215 ? 4.157 -20.927 -17.898 1.00 58.09 215 GLU A C 1
ATOM 1671 O O . GLU A 1 215 ? 4.666 -20.538 -18.950 1.00 58.09 215 GLU A O 1
ATOM 1676 N N . MET A 1 216 ? 3.215 -20.204 -17.278 1.00 53.84 216 MET A N 1
ATOM 1677 C CA . MET A 1 216 ? 2.738 -18.912 -17.796 1.00 53.84 216 MET A CA 1
ATOM 1678 C C . MET A 1 216 ? 3.842 -17.846 -17.870 1.00 53.84 216 MET A C 1
ATOM 1680 O O . MET A 1 216 ? 3.750 -16.917 -18.674 1.00 53.84 216 MET A O 1
ATOM 1684 N N . LYS A 1 217 ? 4.887 -17.966 -17.045 1.00 55.25 217 LYS A N 1
ATOM 1685 C CA . LYS A 1 217 ? 6.083 -17.112 -17.064 1.00 55.25 217 LYS A CA 1
ATOM 1686 C C . LYS A 1 217 ? 7.170 -17.626 -18.015 1.00 55.25 217 LYS A C 1
ATOM 1688 O O . LYS A 1 217 ? 8.226 -17.008 -18.110 1.00 55.25 217 LYS A O 1
ATOM 1693 N N . GLY A 1 218 ? 6.903 -18.715 -18.736 1.00 49.28 218 GLY A N 1
ATOM 1694 C CA . GLY A 1 218 ? 7.814 -19.331 -19.695 1.00 49.28 218 GLY A CA 1
ATOM 1695 C C . GLY A 1 218 ? 9.022 -20.004 -19.048 1.00 49.28 218 GLY A C 1
ATOM 1696 O O . GLY A 1 218 ? 10.064 -20.120 -19.693 1.00 49.28 218 GLY A O 1
ATOM 1697 N N . LEU A 1 219 ? 8.893 -20.436 -17.789 1.00 60.28 219 LEU A N 1
ATOM 1698 C CA . LEU A 1 219 ? 9.886 -21.306 -17.171 1.00 60.28 219 LEU A CA 1
ATOM 1699 C C . LEU A 1 219 ? 9.866 -22.686 -17.842 1.00 60.28 219 LEU A C 1
ATOM 1701 O O . LEU A 1 219 ? 8.783 -23.205 -18.127 1.00 60.28 219 LEU A O 1
ATOM 1705 N N . PRO A 1 220 ? 11.037 -23.297 -18.093 1.00 58.75 220 PRO A N 1
ATOM 1706 C CA . PRO A 1 220 ? 11.099 -24.649 -18.623 1.00 58.75 220 PRO A CA 1
ATOM 1707 C C . PRO A 1 220 ? 10.473 -25.633 -17.630 1.00 58.75 220 PRO A C 1
ATOM 1709 O O . PRO A 1 220 ? 10.913 -25.721 -16.486 1.00 58.75 220 PRO A O 1
ATOM 1712 N N . SER A 1 221 ? 9.476 -26.393 -18.076 1.00 66.00 221 SER A N 1
ATOM 1713 C CA . SER A 1 221 ? 8.985 -27.571 -17.360 1.00 66.00 221 SER A CA 1
ATOM 1714 C C . SER A 1 221 ? 9.907 -28.757 -17.659 1.00 66.00 221 SER A C 1
ATOM 1716 O O . SER A 1 221 ? 10.147 -29.067 -18.833 1.00 66.00 221 SER A O 1
ATOM 1718 N N . SER A 1 222 ? 10.396 -29.443 -16.629 1.00 73.81 222 SER A N 1
ATOM 1719 C CA . SER A 1 222 ? 11.032 -30.759 -16.753 1.00 73.81 222 SER A CA 1
ATOM 1720 C C . SER A 1 222 ? 10.436 -31.715 -15.717 1.00 73.81 222 SER A C 1
ATOM 1722 O O . SER A 1 222 ? 9.984 -31.244 -14.670 1.00 73.81 222 SER A O 1
ATOM 1724 N N . PRO A 1 223 ? 10.463 -33.042 -15.957 1.00 75.38 223 PRO A N 1
ATOM 1725 C CA . PRO A 1 223 ? 9.970 -34.026 -14.992 1.00 75.38 223 PRO A CA 1
ATOM 1726 C C . PRO A 1 223 ? 10.560 -33.844 -13.589 1.00 75.38 223 PRO A C 1
ATOM 1728 O O . PRO A 1 223 ? 9.869 -34.054 -12.595 1.00 75.38 223 PRO A O 1
ATOM 1731 N N . ASP A 1 224 ? 11.818 -33.416 -13.508 1.00 69.56 224 ASP A N 1
ATOM 1732 C CA . ASP A 1 224 ? 12.539 -33.248 -12.252 1.00 69.56 224 ASP A CA 1
ATOM 1733 C C . ASP A 1 224 ? 12.197 -31.925 -11.545 1.00 69.56 224 ASP A C 1
ATOM 1735 O O . ASP A 1 224 ? 12.056 -31.899 -10.322 1.00 69.56 224 ASP A O 1
ATOM 1739 N N . ILE A 1 225 ? 11.968 -30.837 -12.293 1.00 68.69 225 ILE A N 1
ATOM 1740 C CA . ILE A 1 225 ? 11.448 -29.574 -11.736 1.00 68.69 225 ILE A CA 1
ATOM 1741 C C . ILE A 1 225 ? 10.015 -29.770 -11.233 1.00 68.69 225 ILE A C 1
ATOM 1743 O O . ILE A 1 225 ? 9.680 -29.335 -10.130 1.00 68.69 225 ILE A O 1
ATOM 1747 N N . ASP A 1 226 ? 9.186 -30.476 -12.001 1.00 73.88 226 ASP A N 1
ATOM 1748 C CA . ASP A 1 226 ? 7.813 -30.796 -11.617 1.00 73.88 226 ASP A CA 1
ATOM 1749 C C . ASP A 1 226 ? 7.769 -31.684 -10.364 1.00 73.88 226 ASP A C 1
ATOM 1751 O O . ASP A 1 226 ? 6.885 -31.516 -9.521 1.00 73.88 226 ASP A O 1
ATOM 1755 N N . ALA A 1 227 ? 8.749 -32.578 -10.183 1.00 77.31 227 ALA A N 1
ATOM 1756 C CA . ALA A 1 227 ? 8.887 -33.386 -8.973 1.00 77.31 227 ALA A CA 1
ATOM 1757 C C . ALA A 1 227 ? 9.248 -32.539 -7.739 1.00 77.31 227 ALA A C 1
ATOM 1759 O O . ALA A 1 227 ? 8.661 -32.734 -6.675 1.00 77.31 227 ALA A O 1
ATOM 1760 N N . VAL A 1 228 ? 10.151 -31.558 -7.878 1.00 76.62 228 VAL A N 1
ATOM 1761 C CA . VAL A 1 228 ? 10.473 -30.613 -6.790 1.00 76.62 228 VAL A CA 1
ATOM 1762 C C . VAL A 1 228 ? 9.254 -29.772 -6.422 1.00 76.62 228 VAL A C 1
ATOM 1764 O O . VAL A 1 228 ? 8.964 -29.602 -5.237 1.00 76.62 228 VAL A O 1
ATOM 1767 N N . ILE A 1 229 ? 8.517 -29.280 -7.422 1.00 74.75 229 ILE A N 1
ATOM 1768 C CA . ILE A 1 229 ? 7.298 -28.497 -7.207 1.00 74.75 229 ILE A CA 1
ATOM 1769 C C . ILE A 1 229 ? 6.230 -29.341 -6.497 1.00 74.75 229 ILE A C 1
ATOM 1771 O O . ILE A 1 229 ? 5.607 -28.856 -5.553 1.00 74.75 229 ILE A O 1
ATOM 1775 N N . ALA A 1 230 ? 6.046 -30.606 -6.891 1.00 78.38 230 ALA A N 1
ATOM 1776 C CA . ALA A 1 230 ? 5.074 -31.532 -6.298 1.00 78.38 230 ALA A CA 1
ATOM 1777 C C . ALA A 1 230 ? 5.272 -31.781 -4.791 1.00 78.38 230 ALA A C 1
ATOM 1779 O O . ALA A 1 230 ? 4.320 -32.158 -4.106 1.00 78.38 230 ALA A O 1
ATOM 1780 N N . GLU A 1 231 ? 6.483 -31.563 -4.280 1.00 81.38 231 GLU A N 1
ATOM 1781 C CA . GLU A 1 231 ? 6.855 -31.777 -2.880 1.00 81.38 231 GLU A CA 1
ATOM 1782 C C . GLU A 1 231 ? 6.827 -30.503 -2.020 1.00 81.38 231 GLU A C 1
ATOM 1784 O O . GLU A 1 231 ? 7.199 -30.560 -0.847 1.00 81.38 231 GLU A O 1
ATOM 1789 N N . LEU A 1 232 ? 6.442 -29.350 -2.574 1.00 75.00 232 LEU A N 1
ATOM 1790 C CA . LEU A 1 232 ? 6.365 -28.101 -1.813 1.00 75.00 232 LEU A CA 1
ATOM 1791 C C . LEU A 1 232 ? 5.245 -28.158 -0.770 1.00 75.00 232 LEU A C 1
ATOM 1793 O O . LEU A 1 232 ? 4.110 -28.543 -1.071 1.00 75.00 232 LEU A O 1
ATOM 1797 N N . ASP A 1 233 ? 5.550 -27.716 0.448 1.00 73.12 233 ASP A N 1
ATOM 1798 C CA . ASP A 1 233 ? 4.519 -27.434 1.446 1.00 73.12 233 ASP A CA 1
ATOM 1799 C C . ASP A 1 233 ? 3.823 -26.080 1.186 1.00 73.12 233 ASP A C 1
ATOM 1801 O O . ASP A 1 233 ? 4.124 -25.374 0.222 1.00 73.12 233 ASP A O 1
ATOM 1805 N N . ALA A 1 234 ? 2.827 -25.733 2.007 1.00 57.12 234 ALA A N 1
ATOM 1806 C CA . ALA A 1 234 ? 2.012 -24.536 1.797 1.00 57.12 234 ALA A CA 1
ATOM 1807 C C . ALA A 1 234 ? 2.814 -23.223 1.909 1.00 57.12 234 ALA A C 1
ATOM 1809 O O . ALA A 1 234 ? 2.575 -22.307 1.119 1.00 57.12 234 ALA A O 1
ATOM 1810 N N . ASP A 1 235 ? 3.771 -23.150 2.838 1.00 55.03 235 ASP A N 1
ATOM 1811 C CA . ASP A 1 235 ? 4.609 -21.965 3.057 1.00 55.03 235 ASP A CA 1
ATOM 1812 C C . ASP A 1 235 ? 5.648 -21.841 1.925 1.00 55.03 235 ASP A C 1
ATOM 1814 O O . ASP A 1 235 ? 5.911 -20.751 1.404 1.00 55.03 235 ASP A O 1
ATOM 1818 N N . GLU A 1 236 ? 6.203 -22.975 1.484 1.00 64.50 236 GLU A N 1
ATOM 1819 C CA . GLU A 1 236 ? 7.089 -23.058 0.321 1.00 64.50 236 GLU A CA 1
ATOM 1820 C C . GLU A 1 236 ? 6.351 -22.682 -0.980 1.00 64.50 236 GLU A C 1
ATOM 1822 O O . GLU A 1 236 ? 6.905 -21.952 -1.804 1.00 64.50 236 GLU A O 1
ATOM 1827 N N . CYS A 1 237 ? 5.086 -23.089 -1.151 1.00 58.69 237 CYS A N 1
ATOM 1828 C CA . CYS A 1 237 ? 4.251 -22.697 -2.293 1.00 58.69 237 CYS A CA 1
ATOM 1829 C C . CYS A 1 237 ? 3.945 -21.194 -2.302 1.00 58.69 237 CYS A C 1
ATOM 1831 O O . CYS A 1 237 ? 4.033 -20.555 -3.353 1.00 58.69 237 CYS A O 1
ATOM 1833 N N . GLU A 1 238 ? 3.602 -20.616 -1.148 1.00 56.75 238 GLU A N 1
ATOM 1834 C CA . GLU A 1 238 ? 3.368 -19.175 -1.008 1.00 56.75 238 GLU A CA 1
ATOM 1835 C C . GLU A 1 238 ? 4.623 -18.378 -1.377 1.00 56.75 238 GLU A C 1
ATOM 1837 O O . GLU A 1 238 ? 4.568 -17.431 -2.168 1.00 56.75 238 GLU A O 1
ATOM 1842 N N . THR A 1 239 ? 5.776 -18.815 -0.872 1.00 55.75 239 THR A N 1
ATOM 1843 C CA . THR A 1 239 ? 7.053 -18.147 -1.122 1.00 55.75 239 THR A CA 1
ATOM 1844 C C . THR A 1 239 ? 7.492 -18.279 -2.582 1.00 55.75 239 THR A C 1
ATOM 1846 O O . THR A 1 239 ? 7.929 -17.299 -3.190 1.00 55.75 239 THR A O 1
ATOM 1849 N N . ALA A 1 240 ? 7.321 -19.461 -3.179 1.00 62.09 240 ALA A N 1
ATOM 1850 C CA . ALA A 1 240 ? 7.611 -19.694 -4.589 1.00 62.09 240 ALA A CA 1
ATOM 1851 C C . ALA A 1 240 ? 6.716 -18.840 -5.496 1.00 62.09 240 ALA A C 1
ATOM 1853 O O . ALA A 1 240 ? 7.203 -18.236 -6.449 1.00 62.09 240 ALA A O 1
ATOM 1854 N N . ILE A 1 241 ? 5.423 -18.716 -5.189 1.00 60.28 241 ILE A N 1
ATOM 1855 C CA . ILE A 1 241 ? 4.505 -17.882 -5.975 1.00 60.28 241 ILE A CA 1
ATOM 1856 C C . ILE A 1 241 ? 4.848 -16.404 -5.838 1.00 60.28 241 ILE A C 1
ATOM 1858 O O . ILE A 1 241 ? 4.905 -15.713 -6.855 1.00 60.28 241 ILE A O 1
ATOM 1862 N N . ALA A 1 242 ? 5.134 -15.917 -4.630 1.00 53.97 242 ALA A N 1
ATOM 1863 C CA . ALA A 1 242 ? 5.573 -14.539 -4.431 1.00 53.97 242 ALA A CA 1
ATOM 1864 C C . ALA A 1 242 ? 6.831 -14.219 -5.265 1.00 53.97 242 ALA A C 1
ATOM 1866 O O . ALA A 1 242 ? 6.900 -13.168 -5.909 1.00 53.97 242 ALA A O 1
ATOM 1867 N N . ALA A 1 243 ? 7.783 -15.156 -5.324 1.00 57.75 243 ALA A N 1
ATOM 1868 C CA . ALA A 1 243 ? 8.990 -15.038 -6.135 1.00 57.75 243 ALA A CA 1
ATOM 1869 C C . ALA A 1 243 ? 8.697 -15.076 -7.649 1.00 57.75 243 ALA A C 1
ATOM 1871 O O . ALA A 1 243 ? 9.128 -14.181 -8.376 1.00 57.75 243 ALA A O 1
ATOM 1872 N N . ILE A 1 244 ? 7.913 -16.051 -8.129 1.00 57.81 244 ILE A N 1
ATOM 1873 C CA . ILE A 1 244 ? 7.578 -16.228 -9.557 1.00 57.81 244 ILE A CA 1
ATOM 1874 C C . ILE A 1 244 ? 6.757 -15.047 -10.090 1.00 57.81 244 ILE A C 1
ATOM 1876 O O . ILE A 1 244 ? 6.993 -14.553 -11.197 1.00 57.81 244 ILE A O 1
ATOM 1880 N N . VAL A 1 245 ? 5.799 -14.556 -9.304 1.00 54.12 245 VAL A N 1
ATOM 1881 C CA . VAL A 1 245 ? 4.997 -13.376 -9.655 1.00 54.12 245 VAL A CA 1
ATOM 1882 C C . VAL A 1 245 ? 5.887 -12.132 -9.764 1.00 54.12 245 VAL A C 1
ATOM 1884 O O . VAL A 1 245 ? 5.644 -11.291 -10.633 1.00 54.12 245 VAL A O 1
ATOM 1887 N N . GLY A 1 246 ? 6.951 -12.049 -8.959 1.00 50.12 246 GLY A N 1
ATOM 1888 C CA . GLY A 1 246 ? 7.942 -10.970 -8.972 1.00 50.12 246 GLY A CA 1
ATOM 1889 C C . GLY A 1 246 ? 8.917 -10.957 -10.162 1.00 50.12 246 GLY A C 1
ATOM 1890 O O . GLY A 1 246 ? 9.654 -9.977 -10.317 1.00 50.12 246 GLY A O 1
ATOM 1891 N N . LEU A 1 247 ? 8.932 -11.992 -11.015 1.00 50.78 247 LEU A N 1
ATOM 1892 C CA . LEU A 1 247 ? 9.816 -12.076 -12.188 1.00 50.78 247 LEU A CA 1
ATOM 1893 C C . LEU A 1 247 ? 9.247 -11.317 -13.402 1.00 50.78 247 LEU A C 1
ATOM 1895 O O . LEU A 1 247 ? 8.044 -11.365 -13.695 1.00 50.78 247 LEU A O 1
ATOM 1899 N N . VAL A 1 248 ? 10.134 -10.611 -14.115 1.00 41.03 248 VAL A N 1
ATOM 1900 C CA . VAL A 1 248 ? 9.825 -9.767 -15.286 1.00 41.03 248 VAL A CA 1
ATOM 1901 C C . VAL A 1 248 ? 10.336 -10.438 -16.557 1.00 41.03 248 VAL A C 1
ATOM 1903 O O . VAL A 1 248 ? 11.497 -10.825 -16.610 1.00 41.03 248 VAL A O 1
ATOM 1906 N N . GLY A 1 249 ? 9.499 -10.505 -17.596 1.00 48.28 249 GLY A N 1
ATOM 1907 C CA . GLY A 1 249 ? 9.835 -11.215 -18.834 1.00 48.28 249 GLY A CA 1
ATOM 1908 C C . GLY A 1 249 ? 9.855 -12.733 -18.639 1.00 48.28 249 GLY A C 1
ATOM 1909 O O . GLY A 1 249 ? 9.280 -13.231 -17.674 1.00 48.28 249 GLY A O 1
ATOM 1910 N N . THR A 1 250 ? 10.488 -13.450 -19.565 1.00 50.59 250 THR A N 1
ATOM 1911 C CA . THR A 1 250 ? 10.827 -14.872 -19.423 1.00 50.59 250 THR A CA 1
ATOM 1912 C C . THR A 1 250 ? 12.175 -14.957 -18.697 1.00 50.59 250 THR A C 1
ATOM 1914 O O . THR A 1 250 ? 13.195 -14.666 -19.325 1.00 50.59 250 THR A O 1
ATOM 1917 N N . PRO A 1 251 ? 12.203 -15.252 -17.385 1.00 58.88 251 PRO A N 1
ATOM 1918 C CA . PRO A 1 251 ? 13.438 -15.249 -16.606 1.00 58.88 251 PRO A CA 1
ATOM 1919 C C . PRO A 1 251 ? 14.348 -16.409 -17.023 1.00 58.88 251 PRO A C 1
ATOM 1921 O O . PRO A 1 251 ? 13.864 -17.480 -17.400 1.00 58.88 251 PRO A O 1
ATOM 1924 N N . SER A 1 252 ? 15.667 -16.221 -16.926 1.00 63.88 252 SER A N 1
ATOM 1925 C CA . SER A 1 252 ? 16.601 -17.348 -17.018 1.00 63.88 252 SER A CA 1
ATOM 1926 C C . SER A 1 252 ? 16.458 -18.268 -15.795 1.00 63.88 252 SER A C 1
ATOM 1928 O O . SER A 1 252 ? 15.954 -17.862 -14.743 1.00 63.88 252 SER A O 1
ATOM 1930 N N . MET A 1 253 ? 16.918 -19.518 -15.905 1.00 63.69 253 MET A N 1
ATOM 1931 C CA . MET A 1 253 ? 16.876 -20.464 -14.781 1.00 63.69 253 MET A CA 1
ATOM 1932 C C . MET A 1 253 ? 17.677 -19.950 -13.569 1.00 63.69 253 MET A C 1
ATOM 1934 O O . MET A 1 253 ? 17.247 -20.117 -12.430 1.00 63.69 253 MET A O 1
ATOM 1938 N N . GLU A 1 254 ? 18.806 -19.273 -13.800 1.00 65.69 254 GLU A N 1
ATOM 1939 C CA . GLU A 1 254 ? 19.595 -18.628 -12.740 1.00 65.69 254 GLU A CA 1
ATOM 1940 C C . GLU A 1 254 ? 18.842 -17.475 -12.067 1.00 65.69 254 GLU A C 1
ATOM 1942 O O . GLU A 1 254 ? 18.837 -17.371 -10.840 1.00 65.69 254 GLU A O 1
ATOM 1947 N N . GLU A 1 255 ? 18.165 -16.623 -12.844 1.00 61.47 255 GLU A N 1
ATOM 1948 C CA . GLU A 1 255 ? 17.386 -15.510 -12.293 1.00 61.47 255 GLU A CA 1
ATOM 1949 C C . GLU A 1 255 ? 16.235 -16.019 -11.424 1.00 61.47 255 GLU A C 1
ATOM 1951 O O . GLU A 1 255 ? 15.985 -15.474 -10.347 1.00 61.47 255 GLU A O 1
ATOM 1956 N N . TRP A 1 256 ? 15.574 -17.093 -11.856 1.00 63.38 256 TRP A N 1
ATOM 1957 C CA . TRP A 1 256 ? 14.515 -17.742 -11.093 1.00 63.38 256 TRP A CA 1
ATOM 1958 C C . TRP A 1 256 ? 15.027 -18.372 -9.793 1.00 63.38 256 TRP A C 1
ATOM 1960 O O . TRP A 1 256 ? 14.423 -18.158 -8.744 1.00 63.38 256 TRP A O 1
ATOM 1970 N N . LYS A 1 257 ? 16.169 -19.069 -9.815 1.00 67.25 257 LYS A N 1
ATOM 1971 C CA . LYS A 1 257 ? 16.790 -19.606 -8.592 1.00 67.25 257 LYS A CA 1
ATOM 1972 C C . LYS A 1 257 ? 17.146 -18.503 -7.601 1.00 67.25 257 LYS A C 1
ATOM 1974 O O . LYS A 1 257 ? 16.847 -18.628 -6.419 1.00 67.25 257 LYS A O 1
ATOM 1979 N N . SER A 1 258 ? 17.720 -17.400 -8.081 1.00 62.41 258 SER A N 1
ATOM 1980 C CA . SER A 1 258 ? 18.243 -16.329 -7.220 1.00 62.41 258 SER A CA 1
ATOM 1981 C C . SER A 1 258 ? 17.189 -15.658 -6.329 1.00 62.41 258 SER A C 1
ATOM 1983 O O . SER A 1 258 ? 17.528 -15.059 -5.309 1.00 62.41 258 SER A O 1
ATOM 1985 N N . VAL A 1 259 ? 15.909 -15.752 -6.707 1.00 53.19 259 VAL A N 1
ATOM 1986 C CA . VAL A 1 259 ? 14.785 -15.136 -5.987 1.00 53.19 259 VAL A CA 1
ATOM 1987 C C . VAL A 1 259 ? 14.052 -16.102 -5.051 1.00 53.19 259 VAL A C 1
ATOM 1989 O O . VAL A 1 259 ? 13.145 -15.675 -4.337 1.00 53.19 259 VAL A O 1
ATOM 1992 N N . LEU A 1 260 ? 14.425 -17.385 -5.036 1.00 58.78 260 LEU A N 1
ATOM 1993 C CA . LEU A 1 260 ? 13.863 -18.379 -4.122 1.00 58.78 260 LEU A CA 1
ATOM 1994 C C . LEU A 1 260 ? 14.584 -18.359 -2.763 1.00 58.78 260 LEU A C 1
ATOM 1996 O O . LEU A 1 260 ? 15.725 -17.920 -2.674 1.00 58.78 260 LEU A O 1
ATOM 2000 N N . PRO A 1 261 ? 13.965 -18.855 -1.683 1.00 58.06 261 PRO A N 1
ATOM 2001 C CA . PRO A 1 261 ? 14.665 -19.132 -0.430 1.00 58.06 261 PRO A CA 1
ATOM 2002 C C . PRO A 1 261 ? 15.794 -20.152 -0.617 1.00 58.06 261 PRO A C 1
ATOM 2004 O O . PRO A 1 261 ? 15.642 -21.096 -1.387 1.00 58.06 261 PRO A O 1
ATOM 2007 N N . GLU A 1 262 ? 16.875 -20.018 0.154 1.00 67.19 262 GLU A N 1
ATOM 2008 C CA . GLU A 1 262 ? 18.094 -20.852 0.082 1.00 67.19 262 GLU A CA 1
ATOM 2009 C C . GLU A 1 262 ? 17.787 -22.363 0.071 1.00 67.19 262 GLU A C 1
ATOM 2011 O O . GLU A 1 262 ? 18.251 -23.101 -0.788 1.00 67.19 262 GLU A O 1
ATOM 2016 N N . ARG A 1 263 ? 16.855 -22.808 0.920 1.00 67.12 263 ARG A N 1
ATOM 2017 C CA . ARG A 1 263 ? 16.392 -24.206 0.978 1.00 67.12 263 ARG A CA 1
ATOM 2018 C C . ARG A 1 263 ? 15.796 -24.725 -0.342 1.00 67.12 263 ARG A C 1
ATOM 2020 O O . ARG A 1 263 ? 15.898 -25.915 -0.633 1.00 67.12 263 ARG A O 1
ATOM 2027 N N . LEU A 1 264 ? 15.129 -23.868 -1.114 1.00 67.38 264 LEU A N 1
ATOM 2028 C CA . LEU A 1 264 ? 14.566 -24.220 -2.421 1.00 67.38 264 LEU A CA 1
ATOM 2029 C C . LEU A 1 264 ? 15.618 -24.139 -3.527 1.00 67.38 264 LEU A C 1
ATOM 2031 O O . LEU A 1 264 ? 15.592 -24.971 -4.431 1.00 67.38 264 LEU A O 1
ATOM 2035 N N . GLN A 1 265 ? 16.567 -23.206 -3.416 1.00 71.50 265 GLN A N 1
ATOM 2036 C CA . GLN A 1 265 ? 17.741 -23.145 -4.291 1.00 71.50 265 GLN A CA 1
ATOM 2037 C C . GLN A 1 265 ? 18.552 -24.443 -4.200 1.00 71.50 265 GLN A C 1
ATOM 2039 O O . GLN A 1 265 ? 18.776 -25.082 -5.223 1.00 71.50 265 GLN A O 1
ATOM 2044 N N . ASP A 1 266 ? 18.852 -24.909 -2.984 1.00 75.38 266 ASP A N 1
ATOM 2045 C CA . ASP A 1 266 ? 19.597 -26.150 -2.742 1.00 75.38 266 ASP A CA 1
ATOM 2046 C C . ASP A 1 266 ? 18.915 -27.378 -3.372 1.00 75.38 266 ASP A C 1
ATOM 2048 O O . ASP A 1 266 ? 19.569 -28.233 -3.973 1.00 75.38 266 ASP A O 1
ATOM 2052 N N . ARG A 1 267 ? 17.580 -27.468 -3.262 1.00 74.38 267 ARG A N 1
ATOM 2053 C CA . ARG A 1 267 ? 16.783 -28.556 -3.863 1.00 74.38 267 ARG A CA 1
ATOM 2054 C C . ARG A 1 267 ? 16.841 -28.522 -5.388 1.00 74.38 267 ARG A C 1
ATOM 2056 O O . ARG A 1 267 ? 16.914 -29.571 -6.020 1.00 74.38 267 ARG A O 1
ATOM 2063 N N . LEU A 1 268 ? 16.828 -27.330 -5.975 1.00 70.31 268 LEU A N 1
ATOM 2064 C CA . LEU A 1 268 ? 16.922 -27.135 -7.420 1.00 70.31 268 LEU A CA 1
ATOM 2065 C C . LEU A 1 268 ? 18.328 -27.367 -7.962 1.00 70.31 268 LEU A C 1
ATOM 2067 O O . LEU A 1 268 ? 18.478 -27.933 -9.042 1.00 70.31 268 LEU A O 1
ATOM 2071 N N . ASP A 1 269 ? 19.357 -26.970 -7.225 1.00 73.69 269 ASP A N 1
ATOM 2072 C CA . ASP A 1 269 ? 20.752 -27.216 -7.584 1.00 73.69 269 ASP A CA 1
ATOM 2073 C C . ASP A 1 269 ? 21.095 -28.703 -7.508 1.00 73.69 269 ASP A C 1
ATOM 2075 O O . ASP A 1 269 ? 21.773 -29.226 -8.395 1.00 73.69 269 ASP A O 1
ATOM 2079 N N . ALA A 1 270 ? 20.554 -29.421 -6.520 1.00 73.81 270 ALA A N 1
ATOM 2080 C CA . ALA A 1 270 ? 20.683 -30.873 -6.427 1.00 73.81 270 ALA A CA 1
ATOM 2081 C C . ALA A 1 270 ? 20.074 -31.610 -7.632 1.00 73.81 270 ALA A C 1
ATOM 2083 O O . ALA A 1 270 ? 20.563 -32.673 -7.998 1.00 73.81 270 ALA A O 1
ATOM 2084 N N . VAL A 1 271 ? 19.036 -31.049 -8.256 1.00 65.81 271 VAL A N 1
ATOM 2085 C CA . VAL A 1 271 ? 18.390 -31.621 -9.446 1.00 65.81 271 VAL A CA 1
ATOM 2086 C C . VAL A 1 271 ? 19.116 -31.210 -10.727 1.00 65.81 271 VAL A C 1
ATOM 2088 O O . VAL A 1 271 ? 19.455 -32.048 -11.555 1.00 65.81 271 VAL A O 1
ATOM 2091 N N . LEU A 1 272 ? 19.436 -29.927 -10.881 1.00 65.44 272 LEU A N 1
ATOM 2092 C CA . LEU A 1 272 ? 20.012 -29.396 -12.121 1.00 65.44 272 LEU A CA 1
ATOM 2093 C C . LEU A 1 272 ? 21.496 -29.750 -12.306 1.00 65.44 272 LEU A C 1
ATOM 2095 O O . LEU A 1 272 ? 21.975 -29.800 -13.437 1.00 65.44 272 LEU A O 1
ATOM 2099 N N . SER A 1 273 ? 22.211 -30.071 -11.223 1.00 59.22 273 SER A N 1
ATOM 2100 C CA . SER A 1 273 ? 23.573 -30.624 -11.285 1.00 59.22 273 SER A CA 1
ATOM 2101 C C . SER A 1 273 ? 23.637 -32.067 -11.809 1.00 59.22 273 SER A C 1
ATOM 2103 O O . SER A 1 273 ? 24.721 -32.530 -12.167 1.00 59.22 273 SER A O 1
ATOM 2105 N N . VAL A 1 274 ? 22.504 -32.775 -11.886 1.00 54.91 274 VAL A N 1
ATOM 2106 C CA . VAL A 1 274 ? 22.428 -34.166 -12.365 1.00 54.91 274 VAL A CA 1
ATOM 2107 C C . VAL A 1 274 ? 22.243 -34.241 -13.887 1.00 54.91 274 VAL A C 1
ATOM 2109 O O . VAL A 1 274 ? 22.763 -35.171 -14.504 1.00 54.91 274 VAL A O 1
ATOM 2112 N N . ASP A 1 275 ? 21.605 -33.240 -14.506 1.00 49.75 275 ASP A N 1
ATOM 2113 C CA . ASP A 1 275 ? 21.183 -33.295 -15.919 1.00 49.75 275 ASP A CA 1
ATOM 2114 C C . ASP A 1 275 ? 22.012 -32.453 -16.907 1.00 49.75 275 ASP A C 1
ATOM 2116 O O . ASP A 1 275 ? 21.751 -32.481 -18.109 1.00 49.75 275 ASP A O 1
ATOM 2120 N N . GLY A 1 276 ? 23.048 -31.740 -16.451 1.00 47.09 276 GLY A N 1
ATOM 2121 C CA . GLY A 1 276 ? 24.010 -31.082 -17.350 1.00 47.09 276 GLY A CA 1
ATOM 2122 C C . GLY A 1 276 ? 23.434 -29.935 -18.193 1.00 47.09 276 GLY A C 1
ATOM 2123 O O . GLY A 1 276 ? 23.807 -29.783 -19.356 1.00 47.09 276 GLY A O 1
ATOM 2124 N N . TYR A 1 277 ? 22.532 -29.136 -17.618 1.00 47.50 277 TYR A N 1
ATOM 2125 C CA . TYR A 1 277 ? 22.121 -27.846 -18.178 1.00 47.50 277 TYR A CA 1
ATOM 2126 C C . TYR A 1 277 ? 23.157 -26.768 -17.7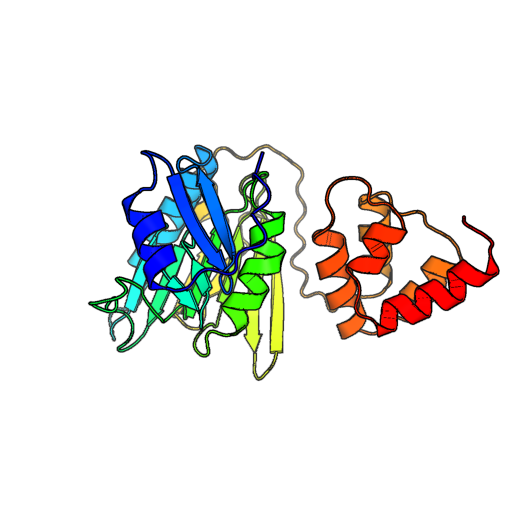99 1.00 47.50 277 TYR A C 1
ATOM 2128 O O . TYR A 1 277 ? 23.021 -26.136 -16.754 1.00 47.50 277 TYR A O 1
ATOM 2136 N N . ASP A 1 278 ? 24.186 -26.603 -18.637 1.00 44.16 278 ASP A N 1
ATOM 2137 C CA . ASP A 1 278 ? 25.087 -25.430 -18.683 1.00 44.16 278 ASP A CA 1
ATOM 2138 C C . ASP A 1 278 ? 24.666 -24.498 -19.836 1.00 44.16 278 ASP A C 1
ATOM 2140 O O . ASP A 1 278 ? 24.445 -25.013 -20.963 1.00 44.16 278 ASP A O 1
#

Secondary structure (DSSP, 8-state):
-PPPPPS----HHHHHHHHHTPPTTEEEEEETTEEEEEES---HHHHHHHHHHHHHHHHHS-SSSSEEEEETTSEEEETTEEE--SEEEEESTT-SPPTTT-EE---SEEEEEE-TTTHHHIIIIIHHHHTT-TT--EEEEEESSSSEEEEEEEETTEEEEEEEESTT-EEEEGGGTEEEEHHHHHTTSPPP--------B--PPPHHHHHHHHHHTTPPP-HHHHHHHHT--HHHHHHHHHHHHT--SS--HHHHHHTS-HHHHHHHHHHHHHHT--

Radius of gyration: 20.1 Å; chains: 1; bounding box: 46×54×40 Å

Sequence (278 aa):
MPVAPRDDFIGSDEYARLCEAAEEGERLEDIDGQVIRMMVGGSTAHHALTRRLDNLIADRLAPGGPRASFRETMRLQAGTARFYPDVFVACGDTVEPDPETKSVHSGTVILEVLSPSTERYDRGRKWLKYQALPDLRHFVLVAQDQRRVEAFHRQGSGWHYELLKGPDAVLRLDAIGVALRLDEFYSAIPMLTTEDGNLAAQATFAPAQVSGIAEMKGLPSSPDIDAVIAELDADECETAIAAIVGLVGTPSMEEWKSVLPERLQDRLDAVLSVDGYD

Foldseek 3Di:
DWDDFDPFQDDPVVVVVCQVVADVQWDWWDDRSTITIDGHDADPLLVLLLVLVQVQLQVQQDPDFDKHKDAQVAWADQPPTIHRAGIFMFTHPQSQQDPVSSHGDGGLETEHEDDPVCNLVLLPRVVVRVLSRPNHAKYKYAYSQFLWIWIWGDDPPGTFIWIDHDQQTWDDSVSRRDIDGSVSSNVSDDHPDDDDDDDGDSDLQALVNLVVLCVVLVHDDDPLVSVLSNPDDSVQRVQSCSLSVSDDHNDDPVSSLVSHPPVSNVSVCVRCVVPPPD

pLDDT: mean 75.43, std 17.77, range [27.73, 97.94]